Protein AF-F7NMF3-F1 (afdb_monomer_lite)

Structure (mmCIF, N/CA/C/O backbone):
data_AF-F7NMF3-F1
#
_entry.id   AF-F7NMF3-F1
#
loop_
_atom_site.group_PDB
_atom_site.id
_atom_site.type_symbol
_atom_site.label_atom_id
_atom_site.label_alt_id
_atom_site.label_comp_id
_atom_site.label_asym_id
_atom_site.label_entity_id
_atom_site.label_seq_id
_atom_site.pdbx_PDB_ins_code
_atom_site.Cartn_x
_atom_site.Cartn_y
_atom_site.Cartn_z
_atom_site.occupancy
_atom_site.B_iso_or_equiv
_atom_site.auth_seq_id
_atom_site.auth_comp_id
_atom_site.auth_asym_id
_atom_site.auth_atom_id
_atom_site.pdbx_PDB_model_num
ATOM 1 N N . MET A 1 1 ? 14.025 -3.710 -24.882 1.00 86.50 1 MET A N 1
ATOM 2 C CA . MET A 1 1 ? 15.054 -3.354 -23.870 1.00 86.50 1 MET A CA 1
ATOM 3 C C . MET A 1 1 ? 16.395 -2.956 -24.487 1.00 86.50 1 MET A C 1
ATOM 5 O O . MET A 1 1 ? 16.976 -1.976 -24.044 1.00 86.50 1 MET A O 1
ATOM 9 N N . SER A 1 2 ? 16.878 -3.641 -25.529 1.00 87.25 2 SER A N 1
ATOM 10 C CA . SER A 1 2 ? 18.195 -3.372 -26.139 1.00 87.25 2 SER A CA 1
ATOM 11 C C . SER A 1 2 ? 18.415 -1.913 -26.565 1.00 87.25 2 SER A C 1
ATOM 13 O O . SER A 1 2 ? 19.497 -1.378 -26.350 1.00 87.25 2 SER A O 1
ATOM 15 N N . TYR A 1 3 ? 17.390 -1.239 -27.105 1.00 87.75 3 TYR A N 1
ATOM 16 C CA . TYR A 1 3 ? 17.433 0.207 -27.365 1.00 87.75 3 TYR A CA 1
ATOM 17 C C . TYR A 1 3 ? 17.732 1.023 -26.095 1.00 87.75 3 TYR A C 1
ATOM 19 O O . TYR A 1 3 ? 18.655 1.834 -26.080 1.00 87.75 3 TYR A O 1
ATOM 27 N N . ALA A 1 4 ? 16.986 0.777 -25.012 1.00 87.88 4 ALA A N 1
ATOM 28 C CA . ALA A 1 4 ? 17.117 1.517 -23.760 1.00 87.88 4 ALA A CA 1
ATOM 29 C C . ALA A 1 4 ? 18.517 1.367 -23.144 1.00 87.88 4 ALA A C 1
ATOM 31 O O . ALA A 1 4 ? 19.059 2.347 -22.643 1.00 87.88 4 ALA A O 1
ATOM 32 N N . LEU A 1 5 ? 19.133 0.183 -23.251 1.00 90.06 5 LEU A N 1
ATOM 33 C CA . LEU A 1 5 ? 20.507 -0.049 -22.787 1.00 90.06 5 LEU A CA 1
ATOM 34 C C . LEU A 1 5 ? 21.541 0.758 -23.576 1.00 90.06 5 LEU A C 1
ATOM 36 O O . LEU A 1 5 ? 22.421 1.372 -22.977 1.00 90.06 5 LEU A O 1
ATOM 40 N N . LYS A 1 6 ? 21.416 0.816 -24.910 1.00 89.12 6 LYS A N 1
ATOM 41 C CA . LYS A 1 6 ? 22.305 1.635 -25.754 1.00 89.12 6 LYS A CA 1
ATOM 42 C C . LYS A 1 6 ? 22.212 3.115 -25.382 1.00 89.12 6 LYS A C 1
ATOM 44 O O . LYS A 1 6 ? 23.234 3.784 -25.249 1.00 89.12 6 LYS A O 1
ATOM 49 N N . VAL A 1 7 ? 20.989 3.616 -25.194 1.00 89.12 7 VAL A N 1
ATOM 50 C CA . VAL A 1 7 ? 20.754 5.010 -24.798 1.00 89.12 7 VAL A CA 1
ATOM 51 C C . VAL A 1 7 ? 21.289 5.283 -23.390 1.00 89.12 7 VAL A C 1
ATOM 53 O O . VAL A 1 7 ? 21.971 6.285 -23.201 1.00 89.12 7 VAL A O 1
ATOM 56 N N . ALA A 1 8 ? 21.058 4.390 -22.423 1.00 88.62 8 ALA A N 1
ATOM 57 C CA . ALA A 1 8 ? 21.579 4.531 -21.061 1.00 88.62 8 ALA A CA 1
ATOM 58 C C . ALA A 1 8 ? 23.117 4.564 -21.023 1.00 88.62 8 ALA A C 1
ATOM 60 O O . ALA A 1 8 ? 23.692 5.406 -20.332 1.00 88.62 8 ALA A O 1
ATOM 61 N N . GLY A 1 9 ? 23.780 3.721 -21.820 1.00 89.62 9 GLY A N 1
ATOM 62 C CA . GLY A 1 9 ? 25.235 3.742 -21.971 1.00 89.62 9 GLY A CA 1
ATOM 63 C C . GLY A 1 9 ? 25.743 5.060 -22.549 1.00 89.62 9 GLY A C 1
ATOM 64 O O . GLY A 1 9 ? 26.679 5.643 -22.016 1.00 89.62 9 GLY A O 1
ATOM 65 N N . LYS A 1 10 ? 25.094 5.580 -23.598 1.00 88.81 10 LYS A N 1
ATOM 66 C CA . LYS A 1 10 ? 25.523 6.827 -24.250 1.00 88.81 10 LYS A CA 1
ATOM 67 C C . LYS A 1 10 ? 25.273 8.075 -23.399 1.00 88.81 10 LYS A C 1
ATOM 69 O O . LYS A 1 10 ? 26.123 8.955 -23.352 1.00 88.81 10 LYS A O 1
ATOM 74 N N . VAL A 1 11 ? 24.110 8.164 -22.756 1.00 88.50 11 VAL A N 1
ATOM 75 C CA . VAL A 1 11 ? 23.676 9.373 -22.034 1.00 88.50 11 VAL A CA 1
ATOM 76 C C . VAL A 1 11 ? 24.203 9.404 -20.599 1.00 88.50 11 VAL A C 1
ATOM 78 O O . VAL A 1 11 ? 24.499 10.477 -20.080 1.00 88.50 11 VAL A O 1
ATOM 81 N N . HIS A 1 12 ? 24.328 8.245 -19.951 1.00 88.75 12 HIS A N 1
ATOM 82 C CA . HIS A 1 12 ? 24.658 8.155 -18.527 1.00 88.75 12 HIS A CA 1
ATOM 83 C C . HIS A 1 12 ? 25.920 7.336 -18.230 1.00 88.75 12 HIS A C 1
ATOM 85 O O . HIS A 1 12 ? 26.284 7.213 -17.064 1.00 88.75 12 HIS A O 1
ATOM 91 N N . GLY A 1 13 ? 26.579 6.750 -19.239 1.00 90.31 13 GLY A N 1
ATOM 92 C CA . GLY A 1 13 ? 27.722 5.853 -19.027 1.00 90.31 13 GLY A CA 1
ATOM 93 C C . GLY A 1 13 ? 27.347 4.537 -18.335 1.00 90.31 13 GLY A C 1
ATOM 94 O O . GLY A 1 13 ? 28.214 3.846 -17.806 1.00 90.31 13 GLY A O 1
ATOM 95 N N . ILE A 1 14 ? 26.052 4.196 -18.287 1.00 91.69 14 ILE A N 1
ATOM 96 C CA . ILE A 1 14 ? 25.558 2.990 -17.616 1.00 91.69 14 ILE A CA 1
ATOM 97 C C . ILE A 1 14 ? 25.586 1.830 -18.607 1.00 91.69 14 ILE A C 1
ATOM 99 O O . ILE A 1 14 ? 24.800 1.787 -19.555 1.00 91.69 14 ILE A O 1
ATOM 103 N N . HIS A 1 15 ? 26.464 0.865 -18.357 1.00 92.50 15 HIS A N 1
ATOM 104 C CA . HIS A 1 15 ? 26.600 -0.338 -19.169 1.00 92.50 15 HIS A CA 1
ATOM 105 C C . HIS A 1 15 ? 26.055 -1.540 -18.403 1.00 92.50 15 HIS A C 1
ATOM 107 O O . HIS A 1 15 ? 26.537 -1.858 -17.319 1.00 92.50 15 HIS A O 1
ATOM 113 N N . LEU A 1 16 ? 25.032 -2.184 -18.964 1.00 93.75 16 LEU A N 1
ATOM 114 C CA . LEU A 1 16 ? 24.389 -3.362 -18.390 1.00 93.75 16 LEU A CA 1
ATOM 115 C C . LEU A 1 16 ? 24.293 -4.456 -19.449 1.00 93.75 16 LEU A C 1
ATOM 117 O O . LEU A 1 16 ? 24.062 -4.172 -20.628 1.00 93.75 16 LEU A O 1
ATOM 121 N N . GLU A 1 17 ? 24.429 -5.700 -19.014 1.00 94.69 17 GLU A N 1
ATOM 122 C CA . GLU A 1 17 ? 24.180 -6.877 -19.834 1.00 94.69 17 GLU A CA 1
ATOM 123 C C . GLU A 1 17 ? 22.693 -7.229 -19.829 1.00 94.69 17 GLU A C 1
ATOM 125 O O . GLU A 1 17 ? 21.997 -7.050 -18.830 1.00 94.69 17 GLU A O 1
ATOM 130 N N . LEU A 1 18 ? 22.195 -7.742 -20.953 1.00 95.06 18 LEU A N 1
ATOM 131 C CA . LEU A 1 18 ? 20.829 -8.242 -21.061 1.00 95.06 18 LEU A CA 1
ATOM 132 C C . LEU A 1 18 ? 20.852 -9.768 -21.094 1.00 95.06 18 LEU A C 1
ATOM 134 O O . LEU A 1 18 ? 21.448 -10.354 -21.997 1.00 95.06 18 LEU A O 1
ATOM 138 N N . ASN A 1 19 ? 20.162 -10.402 -20.153 1.00 96.62 19 ASN A N 1
ATOM 139 C CA . ASN A 1 19 ? 19.914 -11.838 -20.156 1.00 96.62 19 ASN A CA 1
ATOM 140 C C . ASN A 1 19 ? 18.425 -12.065 -20.434 1.00 96.62 19 ASN A C 1
ATOM 142 O O . ASN A 1 19 ? 17.581 -11.785 -19.587 1.00 96.62 19 ASN A O 1
ATOM 146 N N . VAL A 1 20 ? 18.082 -12.500 -21.646 1.00 96.50 20 VAL A N 1
ATOM 147 C CA . VAL A 1 20 ? 16.681 -12.768 -22.004 1.00 96.50 20 VAL A CA 1
ATOM 148 C C . VAL A 1 20 ? 16.301 -14.155 -21.498 1.00 96.50 20 VAL A C 1
ATOM 150 O O . VAL A 1 20 ? 16.971 -15.129 -21.830 1.00 96.50 20 VAL A O 1
ATOM 153 N N . VAL A 1 21 ? 15.232 -14.228 -20.710 1.00 96.75 21 VAL A N 1
ATOM 154 C CA . VAL A 1 21 ? 14.773 -15.440 -20.022 1.00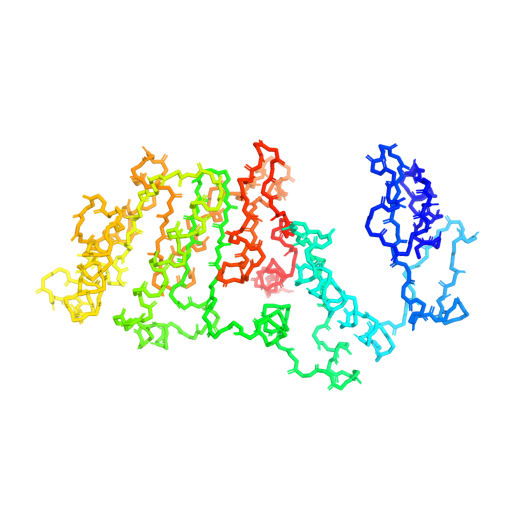 96.75 21 VAL A CA 1
ATOM 155 C C . VAL A 1 21 ? 13.315 -15.742 -20.347 1.00 96.75 21 VAL A C 1
ATOM 157 O O . VAL A 1 21 ? 12.530 -14.840 -20.643 1.00 96.75 21 VAL A O 1
ATOM 160 N N . SER A 1 22 ? 12.938 -17.015 -20.269 1.00 94.81 22 SER A N 1
ATOM 161 C CA . SER A 1 22 ? 11.549 -17.460 -20.452 1.00 94.81 22 SER A CA 1
ATOM 162 C C . SER A 1 22 ? 10.808 -17.600 -19.125 1.00 94.81 22 SER A C 1
ATOM 164 O O . SER A 1 22 ? 9.588 -17.433 -19.075 1.00 94.81 22 SER A O 1
ATOM 166 N N . THR A 1 23 ? 11.537 -17.871 -18.042 1.00 95.00 23 THR A N 1
ATOM 167 C CA . THR A 1 23 ? 11.000 -17.999 -16.682 1.00 95.00 23 THR A CA 1
ATOM 168 C C . THR A 1 23 ? 11.857 -17.220 -15.682 1.00 95.00 23 THR A C 1
ATOM 170 O O . THR A 1 23 ? 13.033 -16.973 -15.953 1.00 95.00 23 THR A O 1
ATOM 173 N N . PRO A 1 24 ? 11.318 -16.830 -14.510 1.00 94.19 24 PRO A N 1
ATOM 174 C CA . PRO A 1 24 ? 12.119 -16.161 -13.485 1.00 94.19 24 PRO A CA 1
ATOM 175 C C . PRO A 1 24 ? 13.303 -17.023 -13.016 1.00 94.19 24 PRO A C 1
ATOM 177 O O . PRO A 1 24 ? 14.392 -16.510 -12.799 1.00 94.19 24 PRO A O 1
ATOM 180 N N . ALA A 1 25 ? 13.134 -18.347 -12.950 1.00 94.81 25 ALA A N 1
ATOM 181 C CA . ALA A 1 25 ? 14.171 -19.274 -12.492 1.00 94.81 25 ALA A CA 1
ATOM 182 C C . ALA A 1 25 ? 15.444 -19.291 -13.365 1.00 94.81 25 ALA A C 1
ATOM 184 O O . ALA A 1 25 ? 16.501 -19.702 -12.894 1.00 94.81 25 ALA A O 1
ATOM 185 N N . GLU A 1 26 ? 15.360 -18.845 -14.620 1.00 96.31 26 GLU A N 1
ATOM 186 C CA . GLU A 1 26 ? 16.503 -18.723 -15.539 1.00 96.31 26 GLU A CA 1
ATOM 187 C C . GLU A 1 26 ? 17.312 -17.426 -15.333 1.00 96.31 26 GLU A C 1
ATOM 189 O O . GLU A 1 26 ? 18.339 -17.221 -15.990 1.00 96.31 26 GLU A O 1
ATOM 194 N N . GLY A 1 27 ? 16.845 -16.527 -14.461 1.00 95.38 27 GLY A N 1
ATOM 195 C CA . GLY A 1 27 ? 17.509 -15.263 -14.160 1.00 95.38 27 GLY A CA 1
ATOM 196 C C . GLY A 1 27 ? 18.875 -15.460 -13.500 1.00 95.38 27 GLY A C 1
ATOM 197 O O . GLY A 1 27 ? 19.063 -16.341 -12.661 1.00 95.38 27 GLY A O 1
ATOM 198 N N . ARG A 1 28 ? 19.845 -14.616 -13.862 1.00 95.81 28 ARG A N 1
ATOM 199 C CA . ARG A 1 28 ? 21.182 -14.615 -13.247 1.00 95.81 28 ARG A CA 1
ATOM 200 C C . ARG A 1 28 ? 21.190 -13.873 -11.918 1.00 95.81 28 ARG A C 1
ATOM 202 O O . ARG A 1 28 ? 21.944 -14.251 -11.026 1.00 95.81 28 ARG A O 1
ATOM 209 N N . TYR A 1 29 ? 20.394 -12.810 -11.795 1.00 93.88 29 TYR A N 1
ATOM 210 C CA . TYR A 1 29 ? 20.301 -11.964 -10.602 1.00 93.88 29 TYR A CA 1
ATOM 211 C C . TYR A 1 29 ? 21.653 -11.422 -10.111 1.00 93.88 29 TYR A C 1
ATOM 213 O O . TYR A 1 29 ? 21.872 -11.222 -8.915 1.00 93.88 29 TYR A O 1
ATOM 221 N N . THR A 1 30 ? 22.574 -11.167 -11.042 1.00 95.75 30 THR A N 1
ATOM 222 C CA . THR A 1 30 ? 23.904 -10.627 -10.756 1.00 95.75 30 THR A CA 1
ATOM 223 C C . THR A 1 30 ? 23.974 -9.130 -11.040 1.00 95.75 30 THR A C 1
ATOM 225 O O . THR A 1 30 ? 23.335 -8.603 -11.954 1.00 95.75 30 THR A O 1
ATOM 228 N N . HIS A 1 31 ? 24.781 -8.419 -10.249 1.00 93.94 31 HIS A N 1
ATOM 229 C CA . HIS A 1 31 ? 25.035 -6.997 -10.464 1.00 93.94 31 HIS A CA 1
ATOM 230 C C . HIS A 1 31 ? 25.538 -6.738 -11.894 1.00 93.94 31 HIS A C 1
ATOM 232 O O . HIS A 1 31 ? 26.431 -7.433 -12.375 1.00 93.94 31 HIS A O 1
ATOM 238 N N . GLY A 1 32 ? 24.975 -5.725 -12.556 1.00 93.31 32 GLY A N 1
ATOM 239 C CA . GLY A 1 32 ? 25.312 -5.376 -13.938 1.00 93.31 32 GLY A CA 1
ATOM 240 C C . GLY A 1 32 ? 24.494 -6.108 -15.008 1.00 93.31 32 GLY A C 1
ATOM 241 O O . GLY A 1 32 ? 24.654 -5.793 -16.182 1.00 93.31 32 GLY A O 1
ATOM 242 N N . THR A 1 33 ? 23.596 -7.027 -14.635 1.00 94.81 33 THR A N 1
ATOM 243 C CA . THR A 1 33 ? 22.714 -7.739 -15.576 1.00 94.81 33 THR A CA 1
ATOM 244 C C . THR A 1 33 ? 21.250 -7.356 -15.367 1.00 94.81 33 THR A C 1
ATOM 246 O O . THR A 1 33 ? 20.783 -7.229 -14.237 1.00 94.81 33 THR A O 1
ATOM 249 N N . ILE A 1 34 ? 20.509 -7.197 -16.464 1.00 95.12 34 ILE A N 1
ATOM 250 C CA . ILE A 1 34 ? 19.046 -7.164 -16.477 1.00 95.12 34 ILE A CA 1
ATOM 251 C C . ILE A 1 34 ? 18.546 -8.498 -17.027 1.00 95.12 34 ILE A C 1
ATOM 253 O O . ILE A 1 34 ? 18.718 -8.791 -18.211 1.00 95.12 34 ILE A O 1
ATOM 257 N N . ASP A 1 35 ? 17.896 -9.277 -16.167 1.00 96.50 35 ASP A N 1
ATOM 258 C CA . ASP A 1 35 ? 17.113 -10.439 -16.573 1.00 96.50 35 ASP A CA 1
ATOM 259 C C . ASP A 1 35 ? 15.765 -9.964 -17.132 1.00 96.50 35 ASP A C 1
ATOM 261 O O . ASP A 1 35 ? 14.972 -9.326 -16.434 1.00 96.50 35 ASP A O 1
ATOM 265 N N . LEU A 1 36 ? 15.522 -10.219 -18.417 1.00 95.75 36 LEU A N 1
ATOM 266 C CA . LEU A 1 36 ? 14.343 -9.747 -19.136 1.00 95.75 36 LEU A CA 1
ATOM 267 C C . LEU A 1 36 ? 13.500 -10.919 -19.622 1.00 95.75 36 LEU A C 1
ATOM 269 O O . LEU A 1 36 ? 13.929 -11.677 -20.487 1.00 95.75 36 LEU A O 1
ATOM 273 N N . MET A 1 37 ? 12.252 -10.971 -19.169 1.00 95.44 37 MET A N 1
ATOM 274 C CA . MET A 1 37 ? 11.226 -11.784 -19.811 1.00 95.44 37 MET A CA 1
ATOM 275 C C . MET A 1 37 ? 10.564 -10.985 -20.937 1.00 95.44 37 MET A C 1
ATOM 277 O O . MET A 1 37 ? 9.795 -10.061 -20.679 1.00 95.44 37 MET A O 1
ATOM 281 N N . ASP A 1 38 ? 10.890 -11.313 -22.186 1.00 94.31 38 ASP A N 1
ATOM 282 C CA . ASP A 1 38 ? 10.345 -10.630 -23.363 1.00 94.31 38 ASP A CA 1
ATOM 283 C C . ASP A 1 38 ? 9.085 -11.341 -23.881 1.00 94.31 38 ASP A C 1
ATOM 285 O O . ASP A 1 38 ? 9.150 -12.471 -24.366 1.00 94.31 38 ASP A O 1
ATOM 289 N N . LEU A 1 39 ? 7.933 -10.666 -23.797 1.00 95.12 39 LEU A N 1
ATOM 290 C CA . LEU A 1 39 ? 6.652 -11.187 -24.292 1.00 95.12 39 LEU A CA 1
ATOM 291 C C . LEU A 1 39 ? 6.446 -10.975 -25.796 1.00 95.12 39 LEU A C 1
ATOM 293 O O . LEU A 1 39 ? 5.428 -11.412 -26.327 1.00 95.12 39 LEU A O 1
ATOM 297 N N . LYS A 1 40 ? 7.389 -10.318 -26.488 1.00 93.12 40 LYS A N 1
ATOM 298 C CA . LYS A 1 40 ? 7.359 -10.090 -27.943 1.00 93.12 40 LYS A CA 1
ATOM 299 C C . LYS A 1 40 ? 6.111 -9.341 -28.432 1.00 93.12 40 LYS A C 1
ATOM 301 O O . LYS A 1 40 ? 5.647 -9.561 -29.545 1.00 93.12 40 LYS A O 1
ATOM 306 N N . LEU A 1 41 ? 5.578 -8.448 -27.596 1.00 93.69 41 LEU A N 1
ATOM 307 C CA . LEU A 1 41 ? 4.356 -7.682 -27.882 1.00 93.69 41 LEU A CA 1
ATOM 308 C C . LEU A 1 41 ? 4.601 -6.429 -28.723 1.00 93.69 41 LEU A C 1
ATOM 310 O O . LEU A 1 41 ? 3.674 -5.909 -29.331 1.00 93.69 41 LEU A O 1
ATOM 314 N N . ILE A 1 42 ? 5.838 -5.927 -28.737 1.00 91.25 42 ILE A N 1
ATOM 315 C CA . ILE A 1 42 ? 6.219 -4.739 -29.500 1.00 91.25 42 ILE A CA 1
ATOM 316 C C . ILE A 1 42 ? 7.186 -5.185 -30.600 1.00 91.25 42 ILE A C 1
ATOM 318 O O . ILE A 1 42 ? 8.310 -5.585 -30.275 1.00 91.25 42 ILE A O 1
ATOM 322 N N . PRO A 1 43 ? 6.778 -5.130 -31.880 1.00 89.25 43 PRO A N 1
ATOM 323 C CA . PRO A 1 43 ? 7.671 -5.390 -33.001 1.00 89.25 43 PRO A CA 1
ATOM 324 C C . PRO A 1 43 ? 8.873 -4.439 -32.979 1.00 89.25 43 PRO A C 1
ATOM 326 O O . PRO A 1 43 ? 8.757 -3.269 -32.616 1.00 89.25 43 PRO A O 1
ATOM 329 N N . ALA A 1 44 ? 10.059 -4.941 -33.324 1.00 85.31 44 ALA A N 1
ATOM 330 C CA . ALA A 1 44 ? 11.289 -4.154 -33.217 1.00 85.31 44 A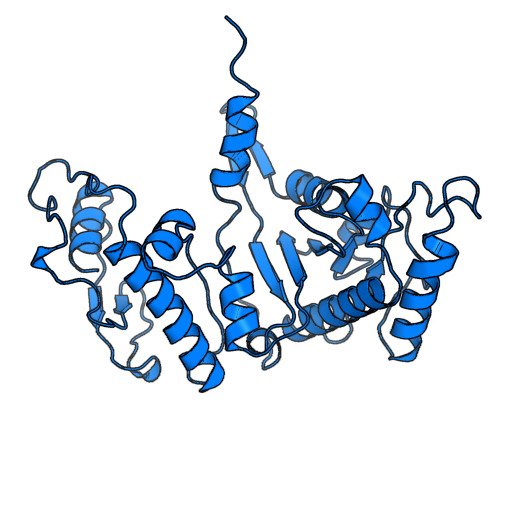LA A CA 1
ATOM 331 C C . ALA A 1 44 ? 11.331 -2.970 -34.201 1.00 85.31 44 ALA A C 1
ATOM 333 O O . ALA A 1 44 ? 11.955 -1.953 -33.909 1.00 85.31 44 ALA A O 1
ATOM 334 N N . ASP A 1 45 ? 10.673 -3.114 -35.347 1.00 87.12 45 ASP A N 1
ATOM 335 C CA . ASP A 1 45 ? 10.501 -2.107 -36.395 1.00 87.12 45 ASP A CA 1
ATOM 336 C C . ASP A 1 45 ? 9.513 -0.993 -36.016 1.00 87.12 45 ASP A C 1
ATOM 338 O O . ASP A 1 45 ? 9.631 0.118 -36.525 1.00 87.12 45 ASP A O 1
ATOM 342 N N . GLU A 1 46 ? 8.624 -1.243 -35.054 1.00 85.44 46 GLU A N 1
ATOM 343 C CA . GLU A 1 46 ? 7.708 -0.244 -34.481 1.00 85.44 46 GLU A CA 1
ATOM 344 C C . GLU A 1 46 ? 8.369 0.625 -33.391 1.00 85.44 46 GLU A C 1
ATOM 346 O O . GLU A 1 46 ? 7.751 1.542 -32.847 1.00 85.44 46 GLU A O 1
ATOM 351 N N . ILE A 1 47 ? 9.631 0.355 -33.033 1.00 83.62 47 ILE A N 1
ATOM 352 C CA . ILE A 1 47 ? 10.379 1.126 -32.032 1.00 83.62 47 ILE A CA 1
ATOM 353 C C . ILE A 1 47 ? 11.299 2.121 -32.754 1.00 83.62 47 ILE A C 1
ATOM 355 O O . ILE A 1 47 ? 12.297 1.698 -33.343 1.00 83.62 47 ILE A O 1
ATOM 359 N N . PRO A 1 48 ? 11.061 3.446 -32.661 1.00 85.56 48 PRO A N 1
ATOM 360 C CA . PRO A 1 48 ? 11.958 4.430 -33.261 1.00 85.56 48 PRO A CA 1
ATOM 361 C C . PRO A 1 48 ? 13.369 4.354 -32.648 1.00 85.56 48 PRO A C 1
ATOM 363 O O . PRO A 1 48 ? 13.590 4.767 -31.507 1.00 85.56 48 PRO A O 1
ATOM 366 N N . ASP A 1 49 ? 14.348 3.839 -33.399 1.00 85.75 49 ASP A N 1
ATOM 367 C CA . ASP A 1 49 ? 15.731 3.698 -32.925 1.00 85.75 49 ASP A CA 1
ATOM 368 C C . ASP A 1 49 ? 16.553 4.957 -33.233 1.00 85.75 49 ASP A C 1
ATOM 370 O O . ASP A 1 49 ? 17.154 5.113 -34.296 1.00 85.75 49 ASP A O 1
ATOM 374 N N . THR A 1 50 ? 16.617 5.857 -32.254 1.00 86.12 50 THR A N 1
ATOM 375 C CA . THR A 1 50 ? 17.498 7.034 -32.294 1.00 86.12 50 THR A CA 1
ATOM 376 C C . THR A 1 50 ? 18.853 6.818 -31.607 1.00 86.12 50 THR A C 1
ATOM 378 O O . THR A 1 50 ? 19.616 7.769 -31.443 1.00 86.12 50 THR A O 1
ATOM 381 N N . SER A 1 51 ? 19.207 5.584 -31.222 1.00 84.06 51 SER A N 1
ATOM 382 C CA . SER A 1 51 ? 20.402 5.310 -30.400 1.00 84.06 51 SER A CA 1
ATOM 383 C C . SER A 1 51 ? 21.727 5.606 -31.110 1.00 84.06 51 SER A C 1
ATOM 385 O O . SER A 1 51 ? 22.747 5.819 -30.454 1.00 84.06 51 SER A O 1
ATOM 387 N N . LYS A 1 52 ? 21.717 5.662 -32.448 1.00 85.50 52 LYS A N 1
ATOM 388 C CA . LYS A 1 52 ? 22.888 6.029 -33.256 1.00 85.50 52 LYS A CA 1
ATOM 389 C C . LYS A 1 52 ? 23.162 7.535 -33.274 1.00 85.50 52 LYS A C 1
ATOM 391 O O . LYS A 1 52 ? 24.283 7.923 -33.583 1.00 85.50 52 LYS A O 1
ATOM 396 N N . LEU A 1 53 ? 22.178 8.376 -32.943 1.00 85.94 53 LEU A N 1
ATOM 397 C CA . LEU A 1 53 ? 22.352 9.831 -32.922 1.00 85.94 53 LEU A CA 1
ATOM 398 C C . LEU A 1 53 ? 23.260 10.251 -31.767 1.00 85.94 53 LEU A C 1
ATOM 400 O O . LEU A 1 53 ? 23.241 9.621 -30.709 1.00 85.94 53 LEU A O 1
ATOM 404 N N . ASP A 1 54 ? 24.027 11.329 -31.941 1.00 84.00 54 ASP A N 1
ATOM 405 C CA . ASP A 1 54 ? 24.884 11.904 -30.888 1.00 84.00 54 ASP A CA 1
ATOM 406 C C . ASP A 1 54 ? 24.101 12.272 -29.631 1.00 84.00 54 ASP A C 1
ATOM 408 O O . ASP A 1 54 ? 24.547 11.985 -28.523 1.00 84.00 54 ASP A O 1
ATOM 412 N N . ALA A 1 55 ? 22.881 12.771 -29.817 1.00 85.31 55 ALA A N 1
ATOM 413 C CA . ALA A 1 55 ? 21.889 12.942 -28.768 1.00 85.31 55 ALA A CA 1
ATOM 414 C C . ALA A 1 55 ? 20.637 12.106 -29.103 1.00 85.31 55 ALA A C 1
ATOM 416 O O . ALA A 1 55 ? 19.811 12.555 -29.909 1.00 85.31 55 ALA A O 1
ATOM 417 N N . PRO A 1 56 ? 20.483 10.893 -28.528 1.00 85.12 56 PRO A N 1
ATOM 418 C CA . PRO A 1 56 ? 19.261 10.106 -28.662 1.00 85.12 56 PRO A CA 1
ATOM 419 C C . PRO A 1 56 ? 18.046 10.898 -28.173 1.00 85.12 56 PRO A C 1
ATOM 421 O O . PRO A 1 56 ? 18.128 11.644 -27.195 1.00 85.12 56 PRO A O 1
ATOM 424 N N . LYS A 1 57 ? 16.909 10.740 -28.850 1.00 83.00 57 LYS A N 1
ATOM 425 C CA . LYS A 1 57 ? 15.680 11.489 -28.563 1.00 83.00 57 LYS A CA 1
ATOM 426 C C . LYS A 1 57 ? 14.596 10.563 -28.003 1.00 83.00 57 LYS A C 1
ATOM 428 O O . LYS A 1 57 ? 14.608 9.360 -28.282 1.00 83.00 57 LYS A O 1
ATOM 433 N N . PRO A 1 58 ? 13.630 11.100 -27.233 1.00 79.88 58 PRO A N 1
ATOM 434 C CA . PRO A 1 58 ? 12.393 10.382 -26.949 1.00 79.88 58 PRO A CA 1
ATOM 435 C C . PRO A 1 58 ? 11.738 9.907 -28.250 1.00 79.88 58 PRO A C 1
ATOM 437 O O . PRO A 1 58 ? 11.859 10.577 -29.274 1.00 79.88 58 PRO A O 1
ATOM 440 N N . PHE A 1 59 ? 11.004 8.793 -28.201 1.00 83.38 59 PHE A N 1
ATOM 441 C CA . PHE A 1 59 ? 10.393 8.197 -29.396 1.00 83.38 59 PHE A CA 1
ATOM 442 C C . PHE A 1 59 ? 9.463 9.147 -30.161 1.00 83.38 59 PHE A C 1
ATOM 444 O O . PHE A 1 59 ? 9.251 8.953 -31.350 1.00 83.38 59 PHE A O 1
ATOM 451 N N . GLY A 1 60 ? 8.885 10.153 -29.495 1.00 79.94 60 GLY A N 1
ATOM 452 C CA . GLY A 1 60 ? 7.997 11.130 -30.134 1.00 79.94 60 GLY A CA 1
ATOM 453 C C . GLY A 1 60 ? 6.641 10.566 -30.574 1.00 79.94 60 GLY A C 1
ATOM 454 O O . GLY A 1 60 ? 5.838 11.307 -31.121 1.00 79.94 60 GLY A O 1
ATOM 455 N N . VAL A 1 61 ? 6.371 9.285 -30.298 1.00 82.94 61 VAL A N 1
ATOM 456 C CA . VAL A 1 61 ? 5.123 8.583 -30.651 1.00 82.94 61 VAL A CA 1
ATOM 457 C C . VAL A 1 61 ? 3.935 9.056 -29.804 1.00 82.94 61 VAL A C 1
ATOM 459 O O . VAL A 1 61 ? 2.790 8.961 -30.229 1.00 82.94 61 VAL A O 1
ATOM 462 N N . GLY A 1 62 ? 4.196 9.601 -28.611 1.00 86.88 62 GLY A N 1
ATOM 463 C CA . GLY A 1 62 ? 3.142 9.967 -27.668 1.00 86.88 62 GLY A CA 1
ATOM 464 C C . GLY A 1 62 ? 2.430 8.741 -27.095 1.00 86.88 62 GLY A C 1
ATOM 465 O O . GLY A 1 62 ? 3.009 7.660 -26.986 1.00 86.88 62 GLY A O 1
ATOM 466 N N . VAL A 1 63 ? 1.183 8.930 -26.673 1.00 90.56 63 VAL A N 1
ATOM 467 C CA . VAL A 1 63 ? 0.319 7.855 -26.175 1.00 90.56 63 VAL A CA 1
ATOM 468 C C . VAL A 1 63 ? -0.216 7.057 -27.368 1.00 90.56 63 VAL A C 1
ATOM 470 O O . VAL A 1 63 ? -0.735 7.643 -28.313 1.00 90.56 63 VAL A O 1
ATOM 473 N N . CYS A 1 64 ? -0.093 5.726 -27.343 1.00 92.88 64 CYS A N 1
ATOM 474 C CA . CYS A 1 64 ? -0.553 4.862 -28.432 1.00 92.88 64 CYS A CA 1
ATOM 475 C C . CYS A 1 64 ? -1.142 3.537 -27.925 1.00 92.88 64 CYS A C 1
ATOM 477 O O . CYS A 1 64 ? -0.777 3.050 -26.851 1.00 92.88 64 CYS A O 1
ATOM 479 N N . ALA A 1 65 ? -2.023 2.933 -28.731 1.00 94.88 65 ALA A N 1
ATOM 480 C CA . ALA A 1 65 ? -2.688 1.670 -28.403 1.00 94.88 65 ALA A CA 1
ATOM 481 C C . ALA A 1 65 ? -1.699 0.497 -28.276 1.00 94.88 65 ALA A C 1
ATOM 483 O O . ALA A 1 65 ? -1.797 -0.271 -27.328 1.00 94.88 65 ALA A O 1
ATOM 484 N N . LEU A 1 66 ? -0.688 0.400 -29.153 1.00 94.38 66 LEU A N 1
ATOM 485 C CA . LEU A 1 66 ? 0.344 -0.648 -29.073 1.00 94.38 66 LEU A CA 1
ATOM 486 C C . LEU A 1 66 ? 1.093 -0.617 -27.730 1.00 94.38 66 LEU A C 1
ATOM 488 O O . LEU A 1 66 ? 1.293 -1.649 -27.091 1.00 94.38 66 LEU A O 1
ATOM 492 N N . GLY A 1 67 ? 1.480 0.579 -27.275 1.00 93.00 67 GLY A N 1
ATOM 493 C CA . GLY A 1 67 ? 2.125 0.759 -25.975 1.00 93.00 67 GLY A CA 1
ATOM 494 C C . GLY A 1 67 ? 1.187 0.454 -24.804 1.00 93.00 67 GLY A C 1
ATOM 495 O O . GLY A 1 67 ? 1.631 -0.088 -23.793 1.00 93.00 67 GLY A O 1
ATOM 496 N N . GLY A 1 68 ? -0.103 0.770 -24.953 1.00 94.81 68 GLY A N 1
ATOM 497 C CA . GLY A 1 68 ? -1.154 0.424 -23.999 1.00 94.81 68 GLY A CA 1
ATOM 498 C C . GLY A 1 68 ? -1.346 -1.080 -23.842 1.00 94.81 68 GLY A C 1
ATOM 499 O O . GLY A 1 68 ? -1.298 -1.582 -22.722 1.00 94.81 68 GLY A O 1
ATOM 500 N N . GLU A 1 69 ? -1.487 -1.795 -24.957 1.00 96.62 69 GLU A N 1
ATOM 501 C CA . GLU A 1 69 ? -1.642 -3.250 -24.985 1.00 96.62 69 GLU A CA 1
ATOM 502 C C . GLU A 1 69 ? -0.441 -3.935 -24.334 1.00 96.62 69 GLU A C 1
ATOM 504 O O . GLU A 1 69 ? -0.594 -4.721 -23.401 1.00 96.62 69 GLU A O 1
ATOM 509 N N . ALA A 1 70 ? 0.774 -3.566 -24.750 1.00 95.19 70 ALA A N 1
ATOM 510 C CA . ALA A 1 70 ? 1.989 -4.126 -24.176 1.00 95.19 70 ALA A CA 1
ATOM 511 C C . ALA A 1 70 ? 2.064 -3.893 -22.657 1.00 95.19 70 ALA A C 1
ATOM 513 O O . ALA A 1 70 ? 2.336 -4.824 -21.900 1.00 95.19 70 ALA A O 1
ATOM 514 N N . ALA A 1 71 ? 1.780 -2.668 -22.196 1.00 94.75 71 ALA A N 1
ATOM 515 C CA . ALA A 1 71 ? 1.792 -2.339 -20.774 1.00 94.75 71 ALA A CA 1
ATOM 516 C C . ALA A 1 71 ? 0.772 -3.162 -19.971 1.00 94.75 71 ALA A C 1
ATOM 518 O O . ALA A 1 71 ? 1.117 -3.665 -18.901 1.00 94.75 71 ALA A O 1
ATOM 519 N N . PHE A 1 72 ? -0.452 -3.321 -20.482 1.00 96.06 72 PHE A N 1
ATOM 520 C CA . PHE A 1 72 ? -1.488 -4.123 -19.833 1.00 96.06 72 PHE A CA 1
ATOM 521 C C . PHE A 1 72 ? -1.072 -5.595 -19.720 1.00 96.06 72 PHE A C 1
ATOM 523 O O . PHE A 1 72 ? -1.083 -6.161 -18.626 1.00 96.06 72 PHE A O 1
ATOM 530 N N . GLN A 1 73 ? -0.598 -6.192 -20.813 1.00 97.00 73 GLN A N 1
ATOM 531 C CA . GLN A 1 73 ? -0.167 -7.591 -20.828 1.00 97.00 73 GLN A CA 1
ATOM 532 C C . GLN A 1 73 ? 1.041 -7.854 -19.919 1.00 97.00 73 GLN A C 1
ATOM 534 O O . GLN A 1 73 ? 1.124 -8.920 -19.311 1.00 97.00 73 GLN A O 1
ATOM 539 N N . TYR A 1 74 ? 1.964 -6.897 -19.755 1.00 95.56 74 TYR A N 1
ATOM 540 C CA . TYR A 1 74 ? 3.044 -7.028 -18.767 1.00 95.56 74 TYR A CA 1
ATOM 541 C C . TYR A 1 74 ? 2.500 -7.123 -17.335 1.00 95.56 74 TYR A C 1
ATOM 543 O O . TYR A 1 74 ? 3.005 -7.921 -16.541 1.00 95.56 74 TYR A O 1
ATOM 551 N N . VAL A 1 75 ? 1.456 -6.352 -17.010 1.00 94.31 75 VAL A N 1
ATOM 552 C CA . VAL A 1 75 ? 0.785 -6.423 -15.703 1.00 94.31 75 VAL A CA 1
ATOM 553 C C . VAL A 1 75 ? 0.067 -7.765 -15.538 1.00 94.31 75 VAL A C 1
ATOM 555 O O . VAL A 1 75 ? 0.258 -8.436 -14.527 1.00 94.31 75 VAL A O 1
ATOM 558 N N . VAL A 1 76 ? -0.687 -8.213 -16.543 1.00 95.31 76 VAL A N 1
ATOM 559 C CA . VAL A 1 76 ? -1.365 -9.522 -16.505 1.00 95.31 76 VAL A CA 1
ATOM 560 C C . VAL A 1 76 ? -0.358 -10.661 -16.341 1.00 95.31 76 VAL A C 1
ATOM 562 O O . VAL A 1 76 ? -0.539 -11.543 -15.501 1.00 95.31 76 VAL A O 1
ATOM 565 N N . LYS A 1 77 ? 0.754 -10.628 -17.085 1.00 95.69 77 LYS A N 1
ATOM 566 C CA . LYS A 1 77 ? 1.791 -11.656 -16.993 1.00 95.69 77 LYS A CA 1
ATOM 567 C C . LYS A 1 77 ? 2.421 -11.707 -15.608 1.00 95.69 77 LYS A C 1
ATOM 569 O O . LYS A 1 77 ? 2.630 -12.802 -15.090 1.00 95.69 77 LYS A O 1
ATOM 574 N N . VAL A 1 78 ? 2.740 -10.558 -15.011 1.00 93.19 78 VAL A N 1
ATOM 575 C CA . VAL A 1 78 ? 3.355 -10.555 -13.680 1.00 93.19 78 VAL A CA 1
ATOM 576 C C . VAL A 1 78 ? 2.368 -11.039 -12.612 1.00 93.19 78 VAL A C 1
ATOM 578 O O . VAL A 1 78 ? 2.773 -11.801 -11.740 1.00 93.19 78 VAL A O 1
ATOM 581 N N . ILE A 1 79 ? 1.072 -10.715 -12.732 1.00 91.75 79 ILE A N 1
ATOM 582 C CA . ILE A 1 79 ? 0.017 -11.284 -11.874 1.00 91.75 79 ILE A CA 1
ATOM 583 C C . ILE A 1 79 ? 0.000 -12.808 -11.995 1.00 91.75 79 ILE A C 1
ATOM 585 O O . ILE A 1 79 ? 0.056 -13.500 -10.979 1.00 91.75 79 ILE A O 1
ATOM 589 N N . GLN A 1 80 ? -0.000 -13.334 -13.223 1.00 93.25 80 GLN A N 1
ATOM 590 C CA . GLN A 1 80 ? 0.022 -14.775 -13.472 1.00 93.25 80 GLN A CA 1
ATOM 591 C C . GLN A 1 80 ? 1.236 -15.447 -12.816 1.00 93.25 80 GLN A C 1
ATOM 593 O O . GLN A 1 80 ? 1.079 -16.448 -12.126 1.00 93.25 80 GLN A O 1
ATOM 598 N N . LEU A 1 81 ? 2.438 -14.875 -12.964 1.00 93.12 81 LEU A N 1
ATOM 599 C CA . LEU A 1 81 ? 3.657 -15.421 -12.352 1.00 93.12 81 LEU A CA 1
ATOM 600 C C . LEU A 1 81 ? 3.566 -15.496 -10.823 1.00 93.12 81 LEU A C 1
ATOM 602 O O . LEU A 1 81 ? 4.062 -16.456 -10.232 1.00 93.12 81 LEU A O 1
ATOM 606 N N . VAL A 1 82 ? 2.931 -14.514 -10.179 1.00 88.81 82 VAL A N 1
ATOM 607 C CA . VAL A 1 82 ? 2.725 -14.548 -8.724 1.00 88.81 82 VAL A CA 1
ATOM 608 C C . VAL A 1 82 ? 1.692 -15.601 -8.340 1.00 88.81 82 VAL A C 1
ATOM 610 O O . VAL A 1 82 ? 1.904 -16.358 -7.392 1.00 88.81 82 VAL A O 1
ATOM 613 N N . MET A 1 83 ? 0.583 -15.680 -9.077 1.00 87.12 83 MET A N 1
ATOM 614 C CA . MET A 1 83 ? -0.468 -16.670 -8.830 1.00 87.12 83 MET A CA 1
ATOM 615 C C . MET A 1 83 ? 0.055 -18.104 -9.012 1.00 87.12 83 MET A C 1
ATOM 617 O O . MET A 1 83 ? -0.287 -18.984 -8.219 1.00 87.12 83 MET A O 1
ATOM 621 N N . ASP A 1 84 ? 0.970 -18.303 -9.964 1.00 91.19 84 ASP A N 1
ATOM 622 C CA . ASP A 1 84 ? 1.687 -19.559 -10.213 1.00 91.19 84 ASP A CA 1
ATOM 623 C C . ASP A 1 84 ? 2.850 -19.814 -9.240 1.00 91.19 84 ASP A C 1
ATOM 625 O O . ASP A 1 84 ? 3.516 -20.844 -9.338 1.00 91.19 84 ASP A O 1
ATOM 629 N N . ARG A 1 85 ? 3.105 -18.903 -8.291 1.00 88.19 85 ARG A N 1
ATOM 630 C CA . ARG A 1 85 ? 4.191 -18.989 -7.295 1.00 88.19 85 ARG A CA 1
ATOM 631 C C . ARG A 1 85 ? 5.594 -19.062 -7.902 1.00 88.19 85 ARG A C 1
ATOM 633 O O . ARG A 1 85 ? 6.486 -19.686 -7.333 1.00 88.19 85 ARG A O 1
ATOM 640 N N . GLN A 1 86 ? 5.797 -18.424 -9.050 1.00 91.38 86 GLN A N 1
ATOM 641 C CA . GLN A 1 86 ? 7.113 -18.325 -9.685 1.00 91.38 86 GLN A CA 1
ATOM 642 C C . GLN A 1 86 ? 7.923 -17.124 -9.182 1.00 91.38 86 GLN A C 1
ATOM 644 O O . GLN A 1 86 ? 9.133 -17.080 -9.392 1.00 91.38 86 GLN A O 1
ATOM 649 N N . ILE A 1 87 ? 7.266 -16.150 -8.544 1.00 88.50 87 ILE A N 1
ATOM 650 C CA . ILE A 1 87 ? 7.884 -14.972 -7.921 1.00 88.50 87 ILE A CA 1
ATOM 651 C C . ILE A 1 87 ? 7.157 -14.606 -6.623 1.00 88.50 87 ILE A C 1
ATOM 653 O O . ILE A 1 87 ? 5.951 -14.820 -6.503 1.00 88.50 87 ILE A O 1
ATOM 657 N N . ASP A 1 88 ? 7.887 -14.003 -5.682 1.00 81.62 88 ASP A N 1
ATOM 658 C CA . ASP A 1 88 ? 7.357 -13.647 -4.358 1.00 81.62 88 ASP A CA 1
ATOM 659 C C . ASP A 1 88 ? 6.671 -12.272 -4.321 1.00 81.62 88 ASP A C 1
ATOM 661 O O . ASP A 1 88 ? 5.782 -12.032 -3.507 1.00 81.62 88 ASP A O 1
ATOM 665 N N . ALA A 1 89 ? 7.094 -11.335 -5.177 1.00 82.88 89 ALA A N 1
ATOM 666 C CA . ALA A 1 89 ? 6.615 -9.955 -5.153 1.00 82.88 89 ALA A CA 1
ATOM 667 C C . ALA A 1 89 ? 6.761 -9.253 -6.508 1.00 82.88 89 ALA A C 1
ATOM 669 O O . ALA A 1 89 ? 7.559 -9.646 -7.359 1.00 82.88 89 ALA A O 1
ATOM 670 N N . THR A 1 90 ? 6.022 -8.154 -6.678 1.00 86.31 90 THR A N 1
ATOM 671 C CA . THR A 1 90 ? 5.997 -7.373 -7.921 1.00 86.31 90 THR A CA 1
ATOM 672 C C . THR A 1 90 ? 6.200 -5.892 -7.656 1.00 86.31 90 THR A C 1
ATOM 674 O O . THR A 1 90 ? 5.440 -5.279 -6.907 1.00 86.31 90 THR A O 1
ATOM 677 N N . VAL A 1 91 ? 7.158 -5.288 -8.350 1.00 85.00 91 VAL A N 1
ATOM 678 C CA . VAL A 1 91 ? 7.332 -3.835 -8.389 1.00 85.00 91 VAL A CA 1
ATOM 679 C C . VAL A 1 91 ? 6.873 -3.325 -9.745 1.00 85.00 91 VAL A C 1
ATOM 681 O O . VAL A 1 91 ? 7.400 -3.738 -10.776 1.00 85.00 91 VAL A O 1
ATOM 684 N N . THR A 1 92 ? 5.908 -2.409 -9.754 1.00 81.50 92 THR A N 1
ATOM 685 C CA . THR A 1 92 ? 5.370 -1.843 -10.993 1.00 81.50 92 THR A CA 1
ATOM 686 C C . THR A 1 92 ? 5.903 -0.441 -11.254 1.00 81.50 92 THR A C 1
ATOM 688 O O . THR A 1 92 ? 6.049 0.389 -10.351 1.00 81.50 92 THR A O 1
ATOM 691 N N . ASN A 1 93 ? 6.180 -0.167 -12.527 1.00 85.56 93 ASN A N 1
ATOM 692 C CA . ASN A 1 93 ? 6.477 1.176 -13.007 1.00 85.56 93 ASN A CA 1
ATOM 693 C C . ASN A 1 93 ? 5.175 1.970 -13.220 1.00 85.56 93 ASN A C 1
ATOM 695 O O . ASN A 1 93 ? 4.091 1.414 -13.099 1.00 85.56 93 ASN A O 1
ATOM 699 N N . ALA A 1 94 ? 5.243 3.262 -13.560 1.00 82.44 94 ALA A N 1
ATOM 700 C CA . ALA A 1 94 ? 4.023 3.970 -13.974 1.00 82.44 94 ALA A CA 1
ATOM 701 C C . ALA A 1 94 ? 3.525 3.440 -15.330 1.00 82.44 94 ALA A C 1
ATOM 703 O O . ALA A 1 94 ? 4.335 3.200 -16.226 1.00 82.44 94 ALA A O 1
ATOM 704 N N . LEU A 1 95 ? 2.203 3.323 -15.476 1.00 85.44 95 LEU A N 1
ATOM 705 C CA . LEU A 1 95 ? 1.523 3.034 -16.741 1.00 85.44 95 LEU A CA 1
ATOM 706 C C . LEU A 1 95 ? 0.669 4.235 -17.162 1.00 85.44 95 LEU A C 1
ATOM 708 O O . LEU A 1 95 ? 0.243 5.023 -16.313 1.00 85.44 95 LEU A O 1
ATOM 712 N N . SER A 1 96 ? 0.417 4.379 -18.464 1.00 90.25 96 SER A N 1
ATOM 713 C CA . SER A 1 96 ? -0.490 5.405 -18.988 1.00 90.25 96 SER A CA 1
ATOM 714 C C . SER A 1 96 ? -1.921 4.873 -19.019 1.00 90.25 96 SER A C 1
ATOM 716 O O . SER A 1 96 ? -2.209 3.931 -19.754 1.00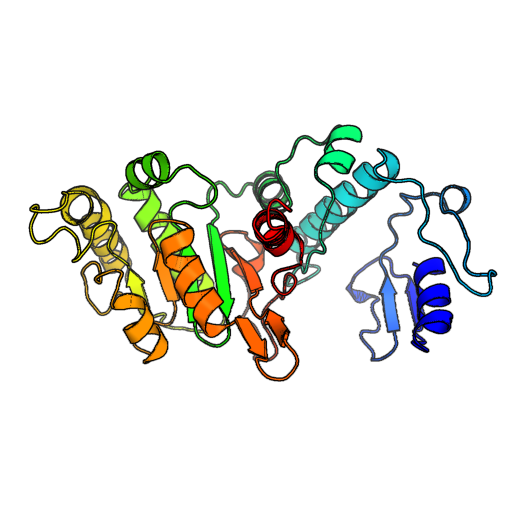 90.25 96 SER A O 1
ATOM 718 N N . LYS A 1 97 ? -2.818 5.500 -18.244 1.00 90.44 97 LYS A N 1
ATOM 719 C CA . LYS A 1 97 ? -4.256 5.169 -18.235 1.00 90.44 97 LYS A CA 1
ATOM 720 C C . LYS A 1 97 ? -4.896 5.402 -19.604 1.00 90.44 97 LYS A C 1
ATOM 722 O O . LYS A 1 97 ? -5.734 4.627 -20.040 1.00 90.44 97 LYS A O 1
ATOM 727 N N . GLU A 1 98 ? -4.466 6.461 -20.281 1.00 92.69 98 GLU A N 1
ATOM 728 C CA . GLU A 1 98 ? -4.921 6.804 -21.626 1.00 92.69 98 GLU A CA 1
ATOM 729 C C . GLU A 1 98 ? -4.504 5.726 -22.635 1.00 92.69 98 GLU A C 1
ATOM 731 O O . GLU A 1 98 ? -5.342 5.250 -23.393 1.00 92.69 98 GLU A O 1
ATOM 736 N N . ALA A 1 99 ? -3.250 5.254 -22.577 1.00 94.06 99 ALA A N 1
ATOM 737 C CA . ALA A 1 99 ? -2.755 4.225 -23.495 1.00 94.06 99 ALA A CA 1
ATOM 738 C C . ALA A 1 99 ? -3.522 2.905 -23.354 1.00 94.06 99 ALA A C 1
ATOM 740 O O . ALA A 1 99 ? -3.949 2.338 -24.356 1.00 94.06 99 ALA A O 1
ATOM 741 N N . ILE A 1 100 ? -3.705 2.412 -22.121 1.00 95.38 100 ILE A N 1
ATOM 742 C CA . ILE A 1 100 ? -4.420 1.144 -21.896 1.00 95.38 100 ILE A CA 1
ATOM 743 C C . ILE A 1 100 ? -5.891 1.252 -22.318 1.00 95.38 100 ILE A C 1
ATOM 745 O O . ILE A 1 100 ? -6.429 0.308 -22.883 1.00 95.38 100 ILE A O 1
ATOM 749 N N . ASN A 1 101 ? -6.513 2.424 -22.145 1.00 93.19 101 ASN A N 1
ATOM 750 C CA . ASN A 1 101 ? -7.884 2.667 -22.585 1.00 93.19 101 ASN A CA 1
ATOM 751 C C . ASN A 1 101 ? -7.990 2.662 -24.119 1.00 93.19 101 ASN A C 1
ATOM 753 O O . ASN A 1 101 ? -8.887 2.022 -24.660 1.00 93.19 101 ASN A O 1
ATOM 757 N N . MET A 1 102 ? -7.031 3.282 -24.820 1.00 95.50 102 MET A N 1
ATOM 758 C CA . MET A 1 102 ? -6.927 3.213 -26.286 1.00 95.50 102 MET A CA 1
ATOM 759 C C . MET A 1 102 ? -6.725 1.783 -26.804 1.00 95.50 102 MET A C 1
ATOM 761 O O . MET A 1 102 ? -7.108 1.489 -27.932 1.00 95.50 102 MET A O 1
ATOM 765 N N . ALA A 1 103 ? -6.126 0.904 -25.997 1.00 95.94 103 ALA A N 1
ATOM 766 C CA . ALA A 1 103 ? -5.975 -0.520 -26.294 1.00 95.94 103 ALA A CA 1
ATOM 767 C C . ALA A 1 103 ? -7.227 -1.360 -25.957 1.00 95.94 103 ALA A C 1
ATOM 769 O O . ALA A 1 103 ? -7.228 -2.564 -26.184 1.00 95.94 103 ALA A O 1
ATOM 770 N N . GLY A 1 104 ? -8.295 -0.743 -25.436 1.00 96.31 104 GLY A N 1
ATOM 771 C CA . GLY A 1 104 ? -9.545 -1.419 -25.065 1.00 96.31 104 GLY A CA 1
ATOM 772 C C . GLY A 1 104 ? -9.617 -1.900 -23.611 1.00 96.31 104 GLY A C 1
ATOM 773 O O . GLY A 1 104 ? -10.592 -2.549 -23.238 1.00 96.31 104 GLY A O 1
ATOM 774 N N . HIS A 1 105 ? -8.632 -1.566 -22.769 1.00 95.25 105 HIS A N 1
ATOM 775 C CA . HIS A 1 105 ? -8.585 -1.967 -21.357 1.00 95.25 105 HIS A CA 1
ATOM 776 C C . HIS A 1 105 ? -9.009 -0.814 -20.446 1.00 95.25 105 HIS A C 1
ATOM 778 O O . HIS A 1 105 ? -8.260 0.136 -20.197 1.00 95.25 105 HIS A O 1
ATOM 784 N N . HIS A 1 106 ? -10.229 -0.889 -19.919 1.00 92.62 106 HIS A N 1
ATOM 785 C CA . HIS A 1 106 ? -10.853 0.198 -19.164 1.00 92.62 106 HIS A CA 1
ATOM 786 C C . HIS A 1 106 ? -10.628 0.078 -17.650 1.00 92.62 106 HIS A C 1
ATOM 788 O O . HIS A 1 106 ? -11.564 -0.138 -16.886 1.00 92.62 106 HIS A O 1
ATOM 794 N N . TYR A 1 107 ? -9.383 0.271 -17.212 1.00 87.88 107 TYR A N 1
ATOM 795 C CA . TYR A 1 107 ? -9.015 0.271 -15.791 1.00 87.88 107 TYR A CA 1
ATOM 796 C C . TYR A 1 107 ? -8.540 1.645 -15.309 1.00 87.88 107 TYR A C 1
ATOM 798 O O . TYR A 1 107 ? -7.903 2.406 -16.041 1.00 87.88 107 TYR A O 1
ATOM 806 N N . SER A 1 108 ? -8.805 1.962 -14.040 1.00 78.94 108 SER A N 1
ATOM 807 C CA . SER A 1 108 ? -8.350 3.205 -13.401 1.00 78.94 108 SER A CA 1
ATOM 808 C C . SER A 1 108 ? -6.882 3.174 -12.966 1.00 78.94 108 SER A C 1
ATOM 810 O O . SER A 1 108 ? -6.326 4.237 -12.666 1.00 78.94 108 SER A O 1
ATOM 812 N N . GLY A 1 109 ? -6.224 2.013 -12.978 1.00 83.62 109 GLY A N 1
ATOM 813 C CA . GLY A 1 109 ? -4.818 1.864 -12.618 1.00 83.62 109 GLY A CA 1
ATOM 814 C C . GLY A 1 109 ? -4.403 0.412 -12.393 1.00 83.62 109 GLY A C 1
ATOM 815 O O . GLY A 1 109 ? -5.151 -0.520 -12.672 1.00 83.62 109 GLY A O 1
ATOM 816 N N . HIS A 1 110 ? -3.180 0.227 -11.884 1.00 84.50 110 HIS A N 1
ATOM 817 C CA . HIS A 1 110 ? -2.656 -1.100 -11.548 1.00 84.50 110 HIS A CA 1
ATOM 818 C C . HIS A 1 110 ? -3.526 -1.800 -10.510 1.00 84.50 110 HIS A C 1
ATOM 820 O O . HIS A 1 110 ? -3.847 -2.967 -10.678 1.00 84.50 110 HIS A O 1
ATOM 826 N N . THR A 1 111 ? -3.879 -1.096 -9.435 1.00 81.38 111 THR A N 1
ATOM 827 C CA . THR A 1 111 ? -4.565 -1.670 -8.277 1.00 81.38 111 THR A CA 1
ATOM 828 C C . THR A 1 111 ? -5.842 -2.404 -8.681 1.00 81.38 111 THR A C 1
ATOM 830 O O . THR A 1 111 ? -6.075 -3.513 -8.213 1.00 81.38 111 THR A O 1
ATOM 833 N N . GLU A 1 112 ? -6.618 -1.830 -9.596 1.00 82.69 112 GLU A N 1
ATOM 834 C CA . GLU A 1 112 ? -7.851 -2.423 -10.104 1.00 82.69 112 GLU A CA 1
ATOM 835 C C . GLU A 1 112 ? -7.592 -3.624 -11.014 1.00 82.69 112 GLU A C 1
ATOM 837 O O . GLU A 1 112 ? -8.284 -4.626 -10.883 1.00 82.69 112 GLU A O 1
ATOM 842 N N . ILE A 1 113 ? -6.560 -3.569 -11.866 1.00 89.75 113 ILE A N 1
ATOM 843 C CA . ILE A 1 113 ? -6.151 -4.720 -12.690 1.00 89.75 113 ILE A CA 1
ATOM 844 C C . ILE A 1 113 ? -5.748 -5.893 -11.787 1.00 89.75 113 ILE A C 1
ATOM 846 O O . ILE A 1 113 ? -6.197 -7.015 -11.995 1.00 89.75 113 ILE A O 1
ATOM 850 N N . TYR A 1 114 ? -4.930 -5.635 -10.760 1.00 89.62 114 TYR A N 1
ATOM 851 C CA . TYR A 1 114 ? -4.550 -6.659 -9.788 1.00 89.62 114 TYR A CA 1
ATOM 852 C C . TYR A 1 114 ? -5.778 -7.232 -9.090 1.00 89.62 114 TYR A C 1
ATOM 854 O O . TYR A 1 114 ? -5.941 -8.443 -9.087 1.00 89.62 114 TYR A O 1
ATOM 862 N N . ALA A 1 115 ? -6.638 -6.381 -8.529 1.00 85.94 115 ALA A N 1
ATOM 863 C CA . ALA A 1 115 ? -7.804 -6.828 -7.778 1.00 85.94 115 ALA A CA 1
ATOM 864 C C . ALA A 1 115 ? -8.745 -7.709 -8.613 1.00 85.94 115 ALA A C 1
ATOM 866 O O . ALA A 1 115 ? -9.204 -8.736 -8.114 1.00 85.94 115 ALA A O 1
ATOM 867 N N . ASP A 1 116 ? -8.988 -7.337 -9.870 1.00 89.69 116 ASP A N 1
ATOM 868 C CA . ASP A 1 116 ? -9.835 -8.087 -10.797 1.00 89.69 116 ASP A CA 1
ATOM 869 C C . ASP A 1 116 ? -9.226 -9.463 -11.119 1.00 89.69 116 ASP A C 1
ATOM 871 O O . ASP A 1 116 ? -9.813 -10.507 -10.828 1.00 89.69 116 ASP A O 1
ATOM 875 N N . TYR A 1 117 ? -7.974 -9.488 -11.584 1.00 90.44 117 TYR A N 1
ATOM 876 C CA . TYR A 1 117 ? -7.297 -10.728 -11.979 1.00 90.44 117 TYR A CA 1
ATOM 877 C C . TYR A 1 117 ? -6.931 -11.641 -10.800 1.00 90.44 117 TYR A C 1
ATOM 879 O O . TYR A 1 117 ? -6.754 -12.845 -10.989 1.00 90.44 117 TYR A O 1
ATOM 887 N N . THR A 1 118 ? -6.822 -11.110 -9.578 1.00 87.06 118 THR A N 1
ATOM 888 C CA . THR A 1 118 ? -6.622 -11.919 -8.366 1.00 87.06 118 THR A CA 1
ATOM 889 C C . THR A 1 118 ? -7.923 -12.235 -7.630 1.00 87.06 118 THR A C 1
ATOM 891 O O . THR A 1 118 ? -7.867 -12.820 -6.545 1.00 87.06 118 THR A O 1
ATOM 894 N N . GLY A 1 119 ? -9.085 -11.833 -8.163 1.00 85.25 119 GLY A N 1
ATOM 895 C CA . GLY A 1 119 ? -10.391 -12.036 -7.528 1.00 85.25 119 GLY A CA 1
ATOM 896 C C . GLY A 1 119 ? -10.458 -11.464 -6.110 1.00 85.25 119 GLY A C 1
ATOM 897 O O . GLY A 1 119 ? -11.045 -12.073 -5.218 1.00 85.25 119 GLY A O 1
ATOM 898 N N . THR A 1 120 ? -9.774 -10.346 -5.863 1.00 83.81 120 THR A N 1
ATOM 899 C CA . THR A 1 120 ? -9.620 -9.748 -4.534 1.00 83.81 120 THR A CA 1
ATOM 900 C C . THR A 1 120 ? -10.651 -8.638 -4.332 1.00 83.81 120 THR A C 1
ATOM 902 O O . THR A 1 120 ? -10.465 -7.530 -4.834 1.00 83.81 120 THR A O 1
ATOM 905 N N . PRO A 1 121 ? -11.724 -8.883 -3.557 1.00 76.81 121 PRO A N 1
ATOM 906 C CA . PRO A 1 121 ? -12.826 -7.931 -3.429 1.00 76.81 121 PRO A CA 1
ATOM 907 C C . PRO A 1 121 ? -12.476 -6.729 -2.546 1.00 76.81 121 PRO A C 1
ATOM 909 O O . PRO A 1 121 ? -13.139 -5.697 -2.605 1.00 76.81 121 PRO A O 1
ATOM 912 N N . LYS A 1 122 ? -11.465 -6.872 -1.682 1.00 79.19 122 LYS A N 1
ATOM 913 C CA . LYS A 1 122 ? -11.098 -5.882 -0.672 1.00 79.19 122 LYS A CA 1
ATOM 914 C C . LYS A 1 122 ? -9.596 -5.662 -0.688 1.00 79.19 122 LYS A C 1
ATOM 916 O O . LYS A 1 122 ? -8.822 -6.566 -0.387 1.00 79.19 122 LYS A O 1
ATOM 921 N N . TYR A 1 123 ? -9.198 -4.440 -0.994 1.00 80.44 123 TYR A N 1
ATOM 922 C CA . TYR A 1 123 ? -7.813 -3.996 -0.950 1.00 80.44 123 TYR A CA 1
ATOM 923 C C . TYR A 1 123 ? -7.748 -2.587 -0.369 1.00 80.44 123 TYR A C 1
ATOM 925 O O . TYR A 1 123 ? -8.752 -1.875 -0.253 1.00 80.44 123 TYR A O 1
ATOM 933 N N . THR A 1 124 ? -6.555 -2.181 0.040 1.00 79.69 124 THR A N 1
ATOM 934 C CA . THR A 1 124 ? -6.318 -0.804 0.457 1.00 79.69 124 THR A CA 1
ATOM 935 C C . THR A 1 124 ? -4.889 -0.381 0.175 1.00 79.69 124 THR A C 1
ATOM 937 O O . THR A 1 124 ? -3.989 -1.195 -0.031 1.00 79.69 124 THR A O 1
ATOM 940 N N . MET A 1 125 ? -4.703 0.927 0.153 1.00 78.50 125 MET A N 1
ATOM 941 C CA . MET A 1 125 ? -3.426 1.566 -0.070 1.00 78.50 125 MET A CA 1
ATOM 942 C C . MET A 1 125 ? -2.725 1.779 1.269 1.00 78.50 125 MET A C 1
ATOM 944 O O . MET A 1 125 ? -3.263 2.466 2.141 1.00 78.50 125 MET A O 1
ATOM 948 N N . MET A 1 126 ? -1.521 1.229 1.403 1.00 86.75 126 MET A N 1
ATOM 949 C CA . MET A 1 126 ? -0.583 1.582 2.458 1.00 86.75 126 MET A CA 1
ATOM 950 C C . MET A 1 126 ? 0.475 2.528 1.901 1.00 86.75 126 MET A C 1
ATOM 952 O O . MET A 1 126 ? 1.141 2.221 0.914 1.00 86.75 126 MET A O 1
ATOM 956 N N . LEU A 1 127 ? 0.674 3.653 2.574 1.00 86.38 127 LEU A N 1
ATOM 957 C CA . LEU A 1 127 ? 1.872 4.457 2.405 1.00 86.38 127 LEU A CA 1
ATOM 958 C C . LEU A 1 127 ? 2.867 4.131 3.510 1.00 86.38 127 LEU A C 1
ATOM 960 O O . LEU A 1 127 ? 2.479 3.978 4.669 1.00 86.38 127 LEU A O 1
ATOM 964 N N . ALA A 1 128 ? 4.146 4.062 3.159 1.00 86.06 128 ALA A N 1
ATOM 965 C CA . ALA A 1 128 ? 5.214 3.827 4.120 1.00 86.06 128 ALA A CA 1
ATOM 966 C C . ALA A 1 128 ? 6.413 4.754 3.884 1.00 86.06 128 ALA A C 1
ATOM 968 O O . ALA A 1 128 ? 6.875 4.905 2.750 1.00 86.06 128 ALA A O 1
ATOM 969 N N . HIS A 1 129 ? 6.943 5.325 4.966 1.00 84.62 129 HIS A N 1
ATOM 970 C CA . HIS A 1 129 ? 8.203 6.063 5.011 1.00 84.62 129 HIS A CA 1
ATOM 971 C C . HIS A 1 129 ? 8.954 5.700 6.303 1.00 84.62 129 HIS A C 1
ATOM 973 O O . HIS A 1 129 ? 8.497 6.017 7.401 1.00 84.62 129 HIS A O 1
ATOM 979 N N . GLY A 1 130 ? 10.096 5.014 6.183 1.00 83.50 130 GLY A N 1
ATOM 980 C CA . GLY A 1 130 ? 10.801 4.452 7.340 1.00 83.50 130 GLY A CA 1
ATOM 981 C C . GLY A 1 130 ? 9.894 3.513 8.144 1.00 83.50 130 GLY A C 1
ATOM 982 O O . GLY A 1 130 ? 9.329 2.568 7.588 1.00 83.50 130 GLY A O 1
ATOM 983 N N . ASP A 1 131 ? 9.729 3.808 9.434 1.00 83.94 131 ASP A N 1
ATOM 984 C CA . ASP A 1 131 ? 8.828 3.079 10.336 1.00 83.94 131 ASP A CA 1
ATOM 985 C C . ASP A 1 131 ? 7.403 3.642 10.386 1.00 83.94 131 ASP A C 1
ATOM 987 O O . ASP A 1 131 ? 6.525 3.035 10.997 1.00 83.94 131 ASP A O 1
ATOM 991 N N . LEU A 1 132 ? 7.137 4.759 9.703 1.00 89.38 132 LEU A N 1
ATOM 992 C CA . LEU A 1 132 ? 5.797 5.317 9.611 1.00 89.38 132 LEU A CA 1
ATOM 993 C C . LEU A 1 132 ? 5.021 4.640 8.479 1.00 89.38 132 LEU A C 1
ATOM 995 O O . LEU A 1 132 ? 5.388 4.752 7.308 1.00 89.38 132 LEU A O 1
ATOM 999 N N . ARG A 1 133 ? 3.927 3.961 8.830 1.00 94.19 133 ARG A N 1
ATOM 1000 C CA . ARG A 1 133 ? 3.035 3.265 7.892 1.00 94.19 133 ARG A CA 1
ATOM 1001 C C . ARG A 1 133 ? 1.603 3.730 8.112 1.00 94.19 133 ARG A C 1
ATOM 1003 O O . ARG A 1 133 ? 1.167 3.849 9.256 1.00 94.19 133 ARG A O 1
ATOM 1010 N N . VAL A 1 134 ? 0.866 3.975 7.034 1.00 94.88 134 VAL A N 1
ATOM 1011 C CA . VAL A 1 134 ? -0.532 4.414 7.107 1.00 94.88 134 VAL A CA 1
ATOM 1012 C C . VAL A 1 134 ? -1.389 3.757 6.035 1.00 94.88 134 VAL A C 1
ATOM 1014 O O . VAL A 1 134 ? -0.997 3.691 4.873 1.00 94.88 134 VAL A O 1
ATOM 1017 N N . VAL A 1 135 ? -2.566 3.286 6.434 1.00 95.19 135 VAL A N 1
ATOM 1018 C CA . VAL A 1 135 ? -3.628 2.747 5.579 1.00 95.19 135 VAL A CA 1
ATOM 1019 C C . VAL A 1 135 ? -4.819 3.693 5.606 1.00 95.19 135 VAL A C 1
ATOM 1021 O O . VAL A 1 135 ? -5.093 4.300 6.635 1.00 95.19 135 VAL A O 1
ATOM 1024 N N . HIS A 1 136 ? -5.547 3.800 4.495 1.00 94.12 136 HIS A N 1
ATOM 1025 C CA . HIS A 1 136 ? -6.675 4.723 4.367 1.00 94.12 136 HIS A CA 1
ATOM 1026 C C . HIS A 1 136 ? -8.008 3.977 4.238 1.00 94.12 136 HIS A C 1
ATOM 1028 O O . HIS A 1 136 ? -8.118 3.005 3.486 1.00 94.12 136 HIS A O 1
ATOM 1034 N N . VAL A 1 137 ? -9.041 4.439 4.942 1.00 95.38 137 VAL A N 1
ATOM 1035 C CA . VAL A 1 137 ? -10.428 3.961 4.795 1.00 95.38 137 VAL A CA 1
ATOM 1036 C C . VAL A 1 137 ? -10.980 4.389 3.432 1.00 95.38 137 VAL A C 1
ATOM 1038 O O . VAL A 1 137 ? -11.455 3.535 2.673 1.00 95.38 137 VAL A O 1
ATOM 1041 N N . SER A 1 138 ? -10.793 5.658 3.055 1.00 91.62 138 SER A N 1
ATOM 1042 C CA . SER A 1 138 ? -11.048 6.178 1.705 1.00 91.62 138 SER A CA 1
ATOM 1043 C C . SER A 1 138 ? -9.829 6.892 1.108 1.00 91.62 138 SER A C 1
ATOM 1045 O O . SER A 1 138 ? -9.081 7.561 1.820 1.00 91.62 138 SER A O 1
ATOM 1047 N N . THR A 1 139 ? -9.654 6.800 -0.213 1.00 86.56 139 THR A N 1
ATOM 1048 C CA . THR A 1 139 ? -8.577 7.476 -0.959 1.00 86.56 139 THR A CA 1
ATOM 1049 C C . THR A 1 139 ? -9.122 8.649 -1.790 1.00 86.56 139 THR A C 1
ATOM 1051 O O . THR A 1 139 ? -9.524 9.654 -1.215 1.00 86.56 139 THR A O 1
ATOM 1054 N N . HIS A 1 140 ? -9.149 8.552 -3.123 1.00 86.00 140 HIS A N 1
ATOM 1055 C CA . HIS A 1 140 ? -9.457 9.661 -4.037 1.00 86.00 140 HIS A CA 1
ATOM 1056 C C . HIS A 1 140 ? -10.966 9.928 -4.163 1.00 86.00 140 HIS A C 1
ATOM 1058 O O . HIS A 1 140 ? -11.590 9.587 -5.167 1.00 86.00 140 HIS A O 1
ATOM 1064 N N . VAL A 1 141 ? -11.552 10.542 -3.137 1.00 85.12 141 VAL A N 1
ATOM 1065 C CA . VAL A 1 141 ? -12.951 10.992 -3.111 1.00 85.12 141 VAL A CA 1
ATOM 1066 C C . VAL A 1 141 ? -13.049 12.405 -2.542 1.00 85.12 141 VAL A C 1
ATOM 1068 O O . VAL A 1 141 ? -12.099 12.901 -1.938 1.00 85.12 141 VAL A O 1
ATOM 1071 N N . SER A 1 142 ? -14.193 13.069 -2.730 1.00 93.50 142 SER A N 1
ATOM 1072 C CA . SER A 1 142 ? -14.445 14.347 -2.052 1.00 93.50 142 SER A CA 1
ATOM 1073 C C . SER A 1 142 ? -14.425 14.165 -0.531 1.00 93.50 142 SER A C 1
ATOM 1075 O O . SER A 1 142 ? -14.775 13.094 -0.042 1.00 93.50 142 SER A O 1
ATOM 1077 N N . LEU A 1 143 ? -14.075 15.207 0.228 1.00 96.06 143 LEU A N 1
ATOM 1078 C CA . LEU A 1 143 ? -14.041 15.108 1.692 1.00 96.06 143 LEU A CA 1
ATOM 1079 C C . LEU A 1 143 ? -15.414 14.750 2.289 1.00 96.06 143 LEU A C 1
ATOM 1081 O O . LEU A 1 143 ? -15.473 13.987 3.241 1.00 96.06 143 LEU A O 1
ATOM 1085 N N . ARG A 1 144 ? -16.514 15.232 1.693 1.00 97.06 144 ARG A N 1
ATOM 1086 C CA . ARG A 1 144 ? -17.880 14.864 2.106 1.00 97.06 144 ARG A CA 1
ATOM 1087 C C . ARG A 1 144 ? -18.117 13.359 1.970 1.00 97.06 144 ARG A C 1
ATOM 1089 O O . ARG A 1 144 ? -18.470 12.704 2.937 1.00 97.06 144 ARG A O 1
ATOM 1096 N N . GLU A 1 145 ? -17.841 12.829 0.784 1.00 95.69 145 GLU A N 1
ATOM 1097 C CA . GLU A 1 145 ? -17.938 11.393 0.501 1.00 95.69 145 GLU A CA 1
ATOM 1098 C C . GLU A 1 145 ? -16.985 10.574 1.388 1.00 95.69 145 GLU A C 1
ATOM 1100 O O . GLU A 1 145 ? -17.298 9.451 1.768 1.00 95.69 145 GLU A O 1
ATOM 1105 N N . ALA A 1 146 ? -15.812 11.117 1.729 1.00 95.69 146 ALA A N 1
ATOM 1106 C CA . ALA A 1 146 ? -14.885 10.467 2.647 1.00 95.69 146 ALA A CA 1
ATOM 1107 C C . ALA A 1 146 ? -15.511 10.277 4.035 1.00 95.69 146 ALA A C 1
ATOM 1109 O O . ALA A 1 146 ? -15.406 9.181 4.581 1.00 95.69 146 ALA A O 1
ATOM 1110 N N . CYS A 1 147 ? -16.199 11.296 4.567 1.00 97.06 147 CYS A N 1
ATOM 1111 C CA . CYS A 1 147 ? -16.949 11.181 5.819 1.00 97.06 147 CYS A CA 1
ATOM 1112 C C . CYS A 1 147 ? -18.041 10.105 5.716 1.00 97.06 147 CYS A C 1
ATOM 1114 O O . CYS A 1 147 ? -18.108 9.222 6.567 1.00 97.06 147 CYS A O 1
ATOM 1116 N N . ASP A 1 148 ? -18.822 10.105 4.629 1.00 97.12 148 ASP A N 1
ATOM 1117 C CA . ASP A 1 148 ? -19.915 9.141 4.418 1.00 97.12 148 ASP A CA 1
ATOM 1118 C C . ASP A 1 148 ? -19.422 7.682 4.319 1.00 97.12 148 ASP A C 1
ATOM 1120 O O . ASP A 1 148 ? -20.141 6.737 4.661 1.00 97.12 148 ASP A O 1
ATOM 1124 N N . ARG A 1 149 ? -18.174 7.479 3.879 1.00 96.12 149 ARG A N 1
ATOM 1125 C CA . ARG A 1 149 ? -17.526 6.162 3.758 1.00 96.12 149 ARG A CA 1
ATOM 1126 C C . ARG A 1 149 ? -16.964 5.608 5.060 1.00 96.12 149 ARG A C 1
ATOM 1128 O O . ARG A 1 149 ? -16.553 4.442 5.072 1.00 96.12 149 ARG A O 1
ATOM 1135 N N . VAL A 1 150 ? -16.921 6.393 6.136 1.00 97.75 150 VAL A N 1
ATOM 1136 C CA . VAL A 1 150 ? -16.493 5.907 7.452 1.00 97.75 150 VAL A CA 1
ATOM 1137 C C . VAL A 1 150 ? -17.604 5.049 8.040 1.00 97.75 150 VAL A C 1
ATOM 1139 O O . VAL A 1 150 ? -18.445 5.506 8.804 1.00 97.75 150 VAL A O 1
ATOM 1142 N N . LYS A 1 151 ? -17.614 3.785 7.620 1.00 98.25 151 LYS A N 1
ATOM 1143 C CA . LYS A 1 151 ? -18.569 2.762 8.040 1.00 98.25 151 LYS A CA 1
ATOM 1144 C C . LYS A 1 151 ? -17.857 1.620 8.733 1.00 98.25 151 LYS A C 1
ATOM 1146 O O . LYS A 1 151 ? -16.771 1.226 8.298 1.00 98.25 151 LYS A O 1
ATOM 1151 N N . LYS A 1 152 ? -18.484 1.062 9.769 1.00 98.31 152 LYS A N 1
ATOM 1152 C CA . LYS A 1 152 ? -17.939 0.008 10.631 1.00 98.31 152 LYS A CA 1
ATOM 1153 C C . LYS A 1 152 ? -17.247 -1.092 9.834 1.00 98.31 152 LYS A C 1
ATOM 1155 O O . LYS A 1 152 ? -16.075 -1.374 10.070 1.00 98.31 152 LYS A O 1
ATOM 1160 N N . ASP A 1 153 ? -17.943 -1.680 8.863 1.00 97.31 153 ASP A N 1
ATOM 1161 C CA . ASP A 1 153 ? -17.415 -2.802 8.079 1.00 97.31 153 ASP A CA 1
ATOM 1162 C C . ASP A 1 153 ? -16.168 -2.407 7.283 1.00 97.31 153 ASP A C 1
ATOM 1164 O O . ASP A 1 153 ? -15.184 -3.147 7.244 1.00 97.31 153 ASP A O 1
ATOM 1168 N N . ARG A 1 154 ? -16.168 -1.202 6.702 1.00 95.50 154 ARG A N 1
ATOM 1169 C CA . ARG A 1 154 ? -15.028 -0.692 5.939 1.00 95.50 154 ARG A CA 1
ATOM 1170 C C . ARG A 1 154 ? -13.833 -0.386 6.843 1.00 95.50 154 ARG A C 1
ATOM 1172 O O . ARG A 1 154 ? -12.702 -0.707 6.475 1.00 95.50 154 ARG A O 1
ATOM 1179 N N . VAL A 1 155 ? -14.068 0.218 8.008 1.00 98.25 155 VAL A N 1
ATOM 1180 C CA . VAL A 1 155 ? -13.025 0.492 9.008 1.00 98.25 155 VAL A CA 1
ATOM 1181 C C . VAL A 1 155 ? -12.422 -0.822 9.506 1.00 98.25 155 VAL A C 1
ATOM 1183 O O . VAL A 1 155 ? -11.199 -0.969 9.508 1.00 98.25 155 VAL A O 1
ATOM 1186 N N . LEU A 1 156 ? -13.261 -1.806 9.839 1.00 98.31 156 LEU A N 1
ATOM 1187 C CA . LEU A 1 156 ? -12.836 -3.137 10.272 1.00 98.31 156 LEU A CA 1
ATOM 1188 C C . LEU A 1 156 ? -11.997 -3.843 9.201 1.00 98.31 156 LEU A C 1
ATOM 1190 O O . LEU A 1 156 ? -10.936 -4.388 9.506 1.00 98.31 156 LEU A O 1
ATOM 1194 N N . ASP A 1 157 ? -12.418 -3.789 7.936 1.00 95.81 157 ASP A N 1
ATOM 1195 C CA . ASP A 1 157 ? -11.632 -4.327 6.825 1.00 95.81 157 ASP A CA 1
ATOM 1196 C C . ASP A 1 157 ? -10.258 -3.655 6.721 1.00 95.81 157 ASP A C 1
ATOM 1198 O O . ASP A 1 157 ? -9.249 -4.339 6.547 1.00 95.81 157 ASP A O 1
ATOM 1202 N N . CYS A 1 158 ? -10.184 -2.329 6.864 1.00 96.38 158 CYS A N 1
ATOM 1203 C CA . CYS A 1 158 ? -8.906 -1.618 6.853 1.00 96.38 158 CYS A CA 1
ATOM 1204 C C . CYS A 1 158 ? -8.010 -2.000 8.037 1.00 96.38 158 CYS A C 1
ATOM 1206 O O . CYS A 1 158 ? -6.807 -2.159 7.837 1.00 96.38 158 CYS A O 1
ATOM 1208 N N . ILE A 1 159 ? -8.571 -2.199 9.234 1.00 98.19 159 ILE A N 1
ATOM 1209 C CA . ILE A 1 159 ? -7.824 -2.676 10.408 1.00 98.19 159 ILE A CA 1
ATOM 1210 C C . ILE A 1 159 ? -7.250 -4.075 10.148 1.00 98.19 159 ILE A C 1
ATOM 1212 O O . ILE A 1 159 ? -6.059 -4.302 10.365 1.00 98.19 159 ILE A O 1
ATOM 1216 N N . ARG A 1 160 ? -8.060 -4.998 9.615 1.00 97.06 160 ARG A N 1
ATOM 1217 C CA . ARG A 1 160 ? -7.615 -6.354 9.249 1.00 97.06 160 ARG A CA 1
ATOM 1218 C C . ARG A 1 160 ? -6.509 -6.320 8.200 1.00 97.06 160 ARG A C 1
ATOM 1220 O O . ARG A 1 160 ? -5.485 -6.978 8.365 1.00 97.06 160 ARG A O 1
ATOM 1227 N N . ILE A 1 161 ? -6.681 -5.527 7.141 1.00 93.50 161 ILE A N 1
ATOM 1228 C CA . ILE A 1 161 ? -5.676 -5.419 6.079 1.00 93.50 161 ILE A CA 1
ATOM 1229 C C . ILE A 1 161 ? -4.378 -4.791 6.612 1.00 93.50 161 ILE A C 1
ATOM 1231 O O . ILE A 1 161 ? -3.296 -5.252 6.253 1.00 93.50 161 ILE A O 1
ATOM 1235 N N . ALA A 1 162 ? -4.463 -3.783 7.486 1.00 95.31 162 ALA A N 1
ATOM 1236 C CA . ALA A 1 162 ? -3.296 -3.186 8.133 1.00 95.31 162 ALA A CA 1
ATOM 1237 C C . ALA A 1 162 ? -2.544 -4.210 9.002 1.00 95.31 162 ALA A C 1
ATOM 1239 O O . ALA A 1 162 ? -1.323 -4.329 8.895 1.00 95.31 162 ALA A O 1
ATOM 1240 N N . ASN A 1 163 ? -3.274 -5.000 9.796 1.00 96.44 163 ASN A N 1
ATOM 1241 C CA . ASN A 1 163 ? -2.714 -6.072 10.617 1.00 96.44 163 ASN A CA 1
ATOM 1242 C C . ASN A 1 163 ? -1.952 -7.099 9.773 1.00 96.44 163 ASN A C 1
ATOM 1244 O O . ASN A 1 163 ? -0.774 -7.363 10.011 1.00 96.44 163 ASN A O 1
ATOM 1248 N N . GLU A 1 164 ? -2.610 -7.653 8.755 1.00 92.44 164 GLU A N 1
ATOM 1249 C CA . GLU A 1 164 ? -2.002 -8.664 7.890 1.00 92.44 164 GLU A CA 1
ATOM 1250 C C . GLU A 1 164 ? -0.849 -8.086 7.060 1.00 92.44 164 GLU A C 1
ATOM 1252 O O . GLU A 1 164 ? 0.162 -8.756 6.864 1.00 92.44 164 GLU A O 1
ATOM 1257 N N . GLY A 1 165 ? -0.936 -6.817 6.647 1.00 89.75 165 GLY A N 1
ATOM 1258 C CA . GLY A 1 165 ? 0.165 -6.109 5.995 1.00 89.75 165 GLY A CA 1
ATOM 1259 C C . GLY A 1 165 ? 1.406 -5.995 6.883 1.00 89.75 165 GLY A C 1
ATOM 1260 O O . GLY A 1 165 ? 2.516 -6.270 6.431 1.00 89.75 165 GLY A O 1
ATOM 1261 N N . CYS A 1 166 ? 1.244 -5.655 8.161 1.00 91.44 166 CYS A N 1
ATOM 1262 C CA . CYS A 1 166 ? 2.359 -5.619 9.110 1.00 91.44 166 CYS A CA 1
ATOM 1263 C C . CYS A 1 166 ? 2.926 -7.013 9.412 1.00 91.44 166 CYS A C 1
ATOM 1265 O O . CYS A 1 166 ? 4.148 -7.175 9.447 1.00 91.44 166 CYS A O 1
ATOM 1267 N N . LYS A 1 167 ? 2.066 -8.026 9.576 1.00 91.31 167 LYS A N 1
ATOM 1268 C CA . LYS A 1 167 ? 2.506 -9.418 9.758 1.00 91.31 167 LYS A CA 1
ATOM 1269 C C . LYS A 1 167 ? 3.310 -9.914 8.581 1.00 91.31 167 LYS A C 1
ATOM 1271 O O . LYS A 1 167 ? 4.360 -10.520 8.794 1.00 91.31 167 LYS A O 1
ATOM 1276 N N . ALA A 1 168 ? 2.844 -9.613 7.369 1.00 83.81 168 ALA A N 1
ATOM 1277 C CA . ALA A 1 168 ? 3.583 -9.899 6.160 1.00 83.81 168 ALA A CA 1
ATOM 1278 C C . ALA A 1 168 ? 4.992 -9.347 6.317 1.00 83.81 168 ALA A C 1
ATOM 1280 O O . ALA A 1 168 ? 5.919 -10.153 6.347 1.00 83.81 168 ALA A O 1
ATOM 1281 N N . LEU A 1 169 ? 5.135 -8.028 6.559 1.00 84.31 169 LEU A N 1
ATOM 1282 C CA . LEU A 1 169 ? 6.396 -7.281 6.773 1.00 84.31 169 LEU A CA 1
ATOM 1283 C C . LEU A 1 169 ? 7.307 -7.813 7.901 1.00 84.31 169 LEU A C 1
ATOM 1285 O O . LEU A 1 169 ? 8.392 -7.273 8.109 1.00 84.31 169 LEU A O 1
ATOM 1289 N N . GLY A 1 170 ? 6.905 -8.868 8.609 1.00 88.38 170 GLY A N 1
ATOM 1290 C CA . GLY A 1 170 ? 7.685 -9.527 9.651 1.00 88.38 170 GLY A CA 1
ATOM 1291 C C . GLY A 1 170 ? 7.379 -9.028 11.063 1.00 88.38 170 GLY A C 1
ATOM 1292 O O . GLY A 1 170 ? 8.026 -9.473 12.013 1.00 88.38 170 GLY A O 1
ATOM 1293 N N . ILE A 1 171 ? 6.396 -8.137 11.228 1.00 92.31 171 ILE A N 1
ATOM 1294 C CA . ILE A 1 171 ? 5.942 -7.653 12.536 1.00 92.31 171 ILE A CA 1
ATOM 1295 C C . ILE A 1 171 ? 4.935 -8.667 13.085 1.00 92.31 171 ILE A C 1
ATOM 1297 O O . ILE A 1 171 ? 3.768 -8.660 12.712 1.00 92.31 171 ILE A O 1
ATOM 1301 N N . LYS A 1 172 ? 5.394 -9.584 13.943 1.00 92.88 172 LYS A N 1
ATOM 1302 C CA . LYS A 1 172 ? 4.577 -10.719 14.416 1.00 92.88 172 LYS A CA 1
ATOM 1303 C C . LYS A 1 172 ? 3.316 -10.298 15.175 1.00 92.88 172 LYS A C 1
ATOM 1305 O O . LYS A 1 172 ? 2.280 -10.938 15.026 1.00 92.88 172 LYS A O 1
ATOM 1310 N N . GLU A 1 173 ? 3.419 -9.232 15.963 1.00 95.88 173 GLU A N 1
ATOM 1311 C CA . GLU A 1 173 ? 2.349 -8.706 16.817 1.00 95.88 173 GLU A CA 1
ATOM 1312 C C . GLU A 1 173 ? 2.142 -7.209 16.530 1.00 95.88 173 GLU A C 1
ATOM 1314 O O . GLU A 1 173 ? 2.586 -6.371 17.318 1.00 95.88 173 GLU A O 1
ATOM 1319 N N . PRO A 1 174 ? 1.534 -6.847 15.381 1.00 97.12 174 PRO A N 1
ATOM 1320 C CA . PRO A 1 174 ? 1.386 -5.451 14.988 1.00 97.12 174 PRO A CA 1
ATOM 1321 C C . PRO A 1 174 ? 0.510 -4.667 15.958 1.00 97.12 174 PRO A C 1
ATOM 1323 O O . PRO A 1 174 ? -0.617 -5.068 16.244 1.00 97.12 174 PRO A O 1
ATOM 1326 N N . LYS A 1 175 ? 0.991 -3.506 16.394 1.00 98.38 175 LYS A N 1
ATOM 1327 C CA . LYS A 1 175 ? 0.213 -2.527 17.155 1.00 98.38 175 LYS A CA 1
ATOM 1328 C C . LYS A 1 175 ? -0.409 -1.522 16.202 1.00 98.38 175 LYS A C 1
ATOM 1330 O O . LYS A 1 175 ? 0.303 -0.779 15.527 1.00 98.38 175 LYS A O 1
ATOM 1335 N N . ILE A 1 176 ? -1.733 -1.467 16.169 1.00 98.50 176 ILE A N 1
ATOM 1336 C CA . ILE A 1 176 ? -2.464 -0.612 15.232 1.00 98.50 176 ILE A CA 1
ATOM 1337 C C . ILE A 1 176 ? -3.019 0.608 15.961 1.00 98.50 176 ILE A C 1
ATOM 1339 O O . ILE A 1 176 ? -3.740 0.479 16.951 1.00 98.50 176 ILE A O 1
ATOM 1343 N N . GLY A 1 177 ? -2.698 1.795 15.450 1.00 98.44 177 GLY A N 1
ATOM 1344 C CA . GLY A 1 177 ? -3.372 3.037 15.816 1.00 98.44 177 GLY A CA 1
ATOM 1345 C C . GLY A 1 177 ? -4.544 3.283 14.872 1.00 98.44 177 GLY A C 1
ATOM 1346 O O . GLY A 1 177 ? -4.363 3.278 13.659 1.00 98.44 177 GLY A O 1
ATOM 1347 N N . VAL A 1 178 ? -5.745 3.511 15.393 1.00 98.62 178 VAL A N 1
ATOM 1348 C CA . VAL A 1 178 ? -6.917 3.863 14.576 1.00 98.62 178 VAL A CA 1
ATOM 1349 C C . VAL A 1 178 ? -7.252 5.320 14.853 1.00 98.62 178 VAL A C 1
ATOM 1351 O O . VAL A 1 178 ? -7.503 5.671 16.004 1.00 98.62 178 VAL A O 1
ATOM 1354 N N . ALA A 1 179 ? -7.191 6.180 13.838 1.00 98.50 179 ALA A N 1
ATOM 1355 C CA . ALA A 1 179 ? -7.517 7.596 13.990 1.00 98.50 179 ALA A CA 1
ATOM 1356 C C . ALA A 1 179 ? -9.033 7.801 14.172 1.00 98.50 179 ALA A C 1
ATOM 1358 O O . ALA A 1 179 ? -9.824 7.002 13.683 1.00 98.50 179 ALA A O 1
ATOM 1359 N N . GLY A 1 180 ? -9.447 8.879 14.838 1.00 98.00 180 GLY A N 1
ATOM 1360 C CA . GLY A 1 180 ? -10.816 9.392 14.703 1.00 98.00 180 GLY A CA 1
ATOM 1361 C C . GLY A 1 180 ? -11.078 9.947 13.295 1.00 98.00 180 GLY A C 1
ATOM 1362 O O . GLY A 1 180 ? -10.142 10.190 12.527 1.00 98.00 180 GLY A O 1
ATOM 1363 N N . LEU A 1 181 ? -12.341 10.170 12.946 1.00 98.00 181 LEU A N 1
ATOM 1364 C CA . LEU A 1 181 ? -12.718 10.996 11.797 1.00 98.00 181 LEU A CA 1
ATOM 1365 C C . LEU A 1 181 ? -12.710 12.473 12.203 1.00 98.00 181 LEU A C 1
ATOM 1367 O O . LEU A 1 181 ? -12.082 13.302 11.543 1.00 98.00 181 LEU A O 1
ATOM 1371 N N . ASN A 1 182 ? -13.376 12.771 13.314 1.00 97.75 182 ASN A N 1
ATOM 1372 C CA . ASN A 1 182 ? -13.603 14.106 13.826 1.00 97.75 182 ASN A CA 1
ATOM 1373 C C . ASN A 1 182 ? -12.432 14.585 14.698 1.00 97.75 182 ASN A C 1
ATOM 1375 O O . ASN A 1 182 ? -11.708 13.776 15.303 1.00 97.75 182 ASN A O 1
ATOM 1379 N N . PRO A 1 183 ? -12.249 15.913 14.829 1.00 95.38 183 PRO A N 1
ATOM 1380 C CA . PRO A 1 183 ? -11.369 16.478 15.842 1.00 95.38 183 PRO A CA 1
ATOM 1381 C C . PRO A 1 183 ? -11.694 15.887 17.215 1.00 95.38 183 PRO A C 1
ATOM 1383 O O . PRO A 1 183 ? -12.863 15.702 17.552 1.00 95.38 183 PRO A O 1
ATOM 1386 N N . HIS A 1 184 ? -10.658 15.577 17.998 1.00 93.38 184 HIS A N 1
ATOM 1387 C CA . HIS A 1 184 ? -10.821 15.037 19.353 1.00 93.38 184 HIS A CA 1
ATOM 1388 C C . HIS A 1 184 ? -11.687 13.763 19.429 1.00 93.38 184 HIS A C 1
ATOM 1390 O O . HIS A 1 184 ? -12.255 13.464 20.477 1.00 93.38 184 HIS A O 1
ATOM 1396 N N . CYS A 1 185 ? -11.790 12.996 18.334 1.00 95.19 185 CYS A N 1
ATOM 1397 C CA . CYS A 1 185 ? -12.637 11.803 18.256 1.00 95.19 185 CYS A CA 1
ATOM 1398 C C . CYS A 1 185 ? -14.119 12.093 18.574 1.00 95.19 185 CYS A C 1
ATOM 1400 O O . CYS A 1 185 ? -14.761 11.330 19.296 1.00 95.19 185 CYS A O 1
ATOM 1402 N N . GLY A 1 186 ? -14.640 13.224 18.090 1.00 91.94 186 GLY A N 1
ATOM 1403 C CA . GLY A 1 186 ? -16.052 13.589 18.226 1.00 91.94 186 GLY A CA 1
ATOM 1404 C C . GLY A 1 186 ? -16.412 14.246 19.563 1.00 91.94 186 GLY A C 1
ATOM 1405 O O . GLY A 1 186 ? -17.525 14.745 19.695 1.00 91.94 186 GLY A O 1
ATOM 1406 N N . GLU A 1 187 ? -15.494 14.277 20.541 1.00 89.44 187 GLU A N 1
ATOM 1407 C CA . GLU A 1 187 ? -15.676 14.897 21.867 1.00 89.44 187 GLU A CA 1
ATOM 1408 C C . GLU A 1 187 ? -17.028 14.518 22.511 1.00 89.44 187 GLU A C 1
ATOM 1410 O O . GLU A 1 187 ? -17.883 15.358 22.792 1.00 89.44 187 GLU A O 1
ATOM 1415 N N . ASN A 1 188 ? -17.255 13.210 22.683 1.00 82.38 188 ASN A N 1
ATOM 1416 C CA . ASN A 1 188 ? -18.493 12.631 23.230 1.00 82.38 188 ASN A CA 1
ATOM 1417 C C . ASN A 1 188 ? -19.778 13.036 22.476 1.00 82.38 188 ASN A C 1
ATOM 1419 O O . ASN A 1 188 ? -20.825 13.233 23.093 1.00 82.38 188 ASN A O 1
ATOM 1423 N N . GLY A 1 189 ? -19.704 13.166 21.149 1.00 83.44 189 GLY A N 1
ATOM 1424 C CA . GLY A 1 189 ? -20.852 13.513 20.307 1.00 83.44 189 GLY A CA 1
ATOM 1425 C C . GLY A 1 189 ? -20.987 15.008 20.009 1.00 83.44 189 GLY A C 1
ATOM 1426 O O . GLY A 1 189 ? -21.872 15.399 19.250 1.00 83.44 189 GLY A O 1
ATOM 1427 N N . MET A 1 190 ? -20.125 15.861 20.576 1.00 90.62 190 MET A N 1
ATOM 1428 C CA . MET A 1 190 ? -20.157 17.308 20.335 1.00 90.62 190 MET A CA 1
ATOM 1429 C C . MET A 1 190 ? -19.746 17.677 18.902 1.00 90.62 190 MET A C 1
ATOM 1431 O O . MET A 1 190 ? -20.259 18.651 18.353 1.00 90.62 190 MET A O 1
ATOM 1435 N N . PHE A 1 191 ? -18.842 16.906 18.294 1.00 88.81 191 PHE A N 1
ATOM 1436 C CA . PHE A 1 191 ? -18.290 17.172 16.959 1.00 88.81 191 PHE A CA 1
ATOM 1437 C C . PHE A 1 191 ? -18.647 16.114 15.913 1.00 88.81 191 PHE A C 1
ATOM 1439 O O . PHE A 1 191 ? -18.099 16.152 14.817 1.00 88.81 191 PHE A O 1
ATOM 1446 N N . GLY A 1 192 ? -19.556 15.198 16.237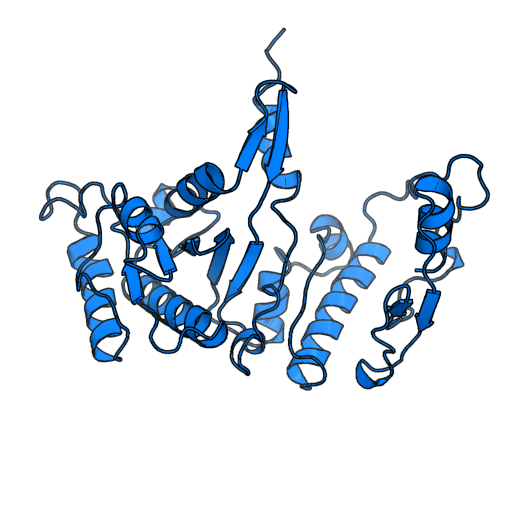 1.00 93.56 192 GLY A N 1
ATOM 1447 C CA . GLY A 1 192 ? -19.948 14.091 15.369 1.00 93.56 192 GLY A CA 1
ATOM 1448 C C . GLY A 1 192 ? -20.104 12.791 16.150 1.00 93.56 192 GLY A C 1
ATOM 1449 O O . GLY A 1 192 ? -19.673 12.688 17.300 1.00 93.56 192 GLY A O 1
ATOM 1450 N N . TRP A 1 193 ? -20.759 11.816 15.526 1.00 96.31 193 TRP A N 1
ATOM 1451 C CA . TRP A 1 193 ? -21.115 10.530 16.140 1.00 96.31 193 TRP A CA 1
ATOM 1452 C C . TRP A 1 193 ? -20.426 9.339 15.474 1.00 96.31 193 TRP A C 1
ATOM 1454 O O . TRP A 1 193 ? -20.506 8.224 15.983 1.00 96.31 193 TRP A O 1
ATOM 1464 N N . GLU A 1 194 ? -19.696 9.564 14.384 1.00 97.88 194 GLU A N 1
ATOM 1465 C CA . GLU A 1 194 ? -19.049 8.531 13.579 1.00 97.88 194 GLU A CA 1
ATOM 1466 C C . GLU A 1 194 ? -18.060 7.694 14.404 1.00 97.88 194 GLU A C 1
ATOM 1468 O O . GLU A 1 194 ? -17.935 6.485 14.198 1.00 97.88 194 GLU A O 1
ATOM 1473 N N . GLU A 1 195 ? -17.394 8.290 15.399 1.00 97.62 195 GLU A N 1
ATOM 1474 C CA . GLU A 1 195 ? -16.560 7.535 16.333 1.00 97.62 195 GLU A CA 1
ATOM 1475 C C . GLU A 1 195 ? -17.345 6.501 17.134 1.00 97.62 195 GLU A C 1
ATOM 1477 O O . GLU A 1 195 ? -16.877 5.376 17.287 1.00 97.62 195 GLU A O 1
ATOM 1482 N N . VAL A 1 196 ? -18.515 6.877 17.648 1.00 96.62 196 VAL A N 1
ATOM 1483 C CA . VAL A 1 196 ? -19.343 6.027 18.514 1.00 96.62 196 VAL A CA 1
ATOM 1484 C C . VAL A 1 196 ? -20.102 4.994 17.687 1.00 96.62 196 VAL A C 1
ATOM 1486 O O . VAL A 1 196 ? -20.185 3.833 18.078 1.00 96.62 196 VAL A O 1
ATOM 1489 N N . GLU A 1 197 ? -20.648 5.410 16.548 1.00 97.00 197 GLU A N 1
ATOM 1490 C CA . GLU A 1 197 ? -21.537 4.587 15.729 1.00 97.00 197 GLU A CA 1
ATOM 1491 C C . GLU A 1 197 ? -20.777 3.625 14.807 1.00 97.00 197 GLU A C 1
ATOM 1493 O O . GLU A 1 197 ? -21.266 2.530 14.529 1.00 97.00 197 GLU A O 1
ATOM 1498 N N . GLU A 1 198 ? -19.575 3.995 14.351 1.00 98.31 198 GLU A N 1
ATOM 1499 C CA . GLU A 1 198 ? -18.890 3.281 13.267 1.00 98.31 198 GLU A CA 1
ATOM 1500 C C . GLU A 1 198 ? -17.469 2.838 13.659 1.00 98.31 198 GLU A C 1
ATOM 1502 O O . GLU A 1 198 ? -17.124 1.659 13.525 1.00 98.31 198 GLU A O 1
ATOM 1507 N N . ILE A 1 199 ? -16.632 3.745 14.183 1.00 98.44 199 ILE A N 1
ATOM 1508 C CA . ILE A 1 199 ? -15.198 3.466 14.410 1.00 98.44 199 ILE A CA 1
ATOM 1509 C C . ILE A 1 199 ? -14.966 2.612 15.666 1.00 98.44 199 ILE A C 1
ATOM 1511 O O . ILE A 1 199 ? -14.249 1.611 15.604 1.00 98.44 199 ILE A O 1
ATOM 1515 N N . GLN A 1 200 ? -15.563 2.972 16.803 1.00 98.31 200 GLN A N 1
ATOM 1516 C CA . GLN A 1 200 ? -15.426 2.231 18.060 1.00 98.31 200 GLN A CA 1
ATOM 1517 C C . GLN A 1 200 ? -15.950 0.786 17.924 1.00 98.31 200 GLN A C 1
ATOM 1519 O O . GLN A 1 200 ? -15.206 -0.135 18.273 1.00 98.31 200 GLN A O 1
ATOM 1524 N N . PRO A 1 201 ? -17.126 0.528 17.311 1.00 98.62 201 PRO A N 1
ATOM 1525 C CA . PRO A 1 201 ? -17.585 -0.837 17.056 1.00 98.62 201 PRO A CA 1
ATOM 1526 C C . PRO A 1 201 ? -16.658 -1.645 16.135 1.00 98.62 201 PRO A C 1
ATOM 1528 O O . PRO A 1 201 ? -16.564 -2.867 16.273 1.00 98.62 201 PRO A O 1
ATOM 1531 N N . ALA A 1 202 ? -15.971 -0.999 15.186 1.00 98.75 202 ALA A N 1
ATOM 1532 C CA . ALA A 1 202 ? -14.979 -1.662 14.339 1.00 98.75 202 ALA A CA 1
ATOM 1533 C C . ALA A 1 202 ? -13.707 -2.031 15.122 1.00 98.75 202 ALA A C 1
ATOM 1535 O O . ALA A 1 202 ? -13.171 -3.125 14.946 1.00 98.75 202 ALA A O 1
ATOM 1536 N N . ILE A 1 203 ? -13.247 -1.149 16.016 1.00 98.81 203 ILE A N 1
ATOM 1537 C CA . ILE A 1 203 ? -12.115 -1.401 16.922 1.00 98.81 203 ILE A CA 1
ATOM 1538 C C . ILE A 1 203 ? -12.424 -2.574 17.857 1.00 98.81 203 ILE A C 1
ATOM 1540 O O . ILE A 1 203 ? -11.599 -3.472 18.010 1.00 98.81 203 ILE A O 1
ATOM 1544 N N . GLU A 1 204 ? -13.619 -2.606 18.444 1.00 98.75 204 GLU A N 1
ATOM 1545 C CA . GLU A 1 204 ? -14.062 -3.694 19.322 1.00 98.75 204 GLU A CA 1
ATOM 1546 C C . GLU A 1 204 ? -14.124 -5.036 18.594 1.00 98.75 204 GLU A C 1
ATOM 1548 O O . GLU A 1 204 ? -13.600 -6.030 19.100 1.00 98.75 204 GLU A O 1
ATOM 1553 N N . ALA A 1 205 ? -14.688 -5.057 17.383 1.00 98.75 205 ALA A N 1
ATOM 1554 C CA . ALA A 1 205 ? -14.717 -6.255 16.549 1.00 98.75 205 ALA A CA 1
ATOM 1555 C C . ALA A 1 205 ? -13.299 -6.748 16.210 1.00 98.75 205 ALA A C 1
ATOM 1557 O O . ALA A 1 205 ? -13.001 -7.929 16.376 1.00 98.75 205 ALA A O 1
ATOM 1558 N N . ALA A 1 206 ? -12.395 -5.845 15.820 1.00 98.62 206 ALA A N 1
ATOM 1559 C CA . ALA A 1 206 ? -11.006 -6.192 15.530 1.00 98.62 206 ALA A CA 1
ATOM 1560 C C . ALA A 1 206 ? -10.266 -6.744 16.762 1.00 98.62 206 ALA A C 1
ATOM 1562 O O . ALA A 1 206 ? -9.527 -7.724 16.660 1.00 98.62 206 ALA A O 1
ATOM 1563 N N . MET A 1 207 ? -10.477 -6.156 17.943 1.00 98.62 207 MET A N 1
ATOM 1564 C CA . MET A 1 207 ? -9.882 -6.659 19.185 1.00 98.62 207 MET A CA 1
ATOM 1565 C C . MET A 1 207 ? -10.435 -8.032 19.578 1.00 98.62 207 MET A C 1
ATOM 1567 O O . MET A 1 207 ? -9.677 -8.868 20.065 1.00 98.62 207 MET A O 1
ATOM 1571 N N . ALA A 1 208 ? -11.723 -8.296 19.332 1.00 98.50 208 ALA A N 1
ATOM 1572 C CA . ALA A 1 208 ? -12.314 -9.620 19.534 1.00 98.50 208 ALA A CA 1
ATOM 1573 C C . ALA A 1 208 ? -11.691 -10.689 18.612 1.00 98.50 208 ALA A C 1
ATOM 1575 O O . ALA A 1 208 ? -11.655 -11.864 18.967 1.00 98.50 208 ALA A O 1
ATOM 1576 N N . GLU A 1 209 ? -11.140 -10.280 17.466 1.00 98.19 209 GLU A N 1
ATOM 1577 C CA . GLU A 1 209 ? -10.355 -11.130 16.556 1.00 98.19 209 GLU A CA 1
ATOM 1578 C C . GLU A 1 209 ? -8.880 -11.281 16.979 1.00 98.19 209 GLU A C 1
ATOM 1580 O O . GLU A 1 209 ? -8.104 -11.953 16.300 1.00 98.19 209 GLU A O 1
ATOM 1585 N N . GLY A 1 210 ? -8.470 -10.670 18.096 1.00 98.00 210 GLY A N 1
ATOM 1586 C CA . GLY A 1 210 ? -7.098 -10.718 18.607 1.00 98.00 210 GLY A CA 1
ATOM 1587 C C . GLY A 1 210 ? -6.146 -9.698 17.975 1.00 98.00 210 GLY A C 1
ATOM 1588 O O . GLY A 1 210 ? -4.935 -9.797 18.173 1.00 98.00 210 GLY A O 1
ATOM 1589 N N . ILE A 1 211 ? -6.656 -8.718 17.220 1.00 98.56 211 ILE A N 1
ATOM 1590 C CA . ILE A 1 211 ? -5.840 -7.624 16.678 1.00 98.56 211 ILE A CA 1
ATOM 1591 C C . ILE A 1 211 ? -5.475 -6.651 17.807 1.00 98.56 211 ILE A C 1
ATOM 1593 O O . ILE A 1 211 ? -6.325 -6.230 18.593 1.00 98.56 211 ILE A O 1
ATOM 1597 N N . ILE A 1 212 ? -4.197 -6.272 17.885 1.00 98.62 212 ILE A N 1
ATOM 1598 C CA . ILE A 1 212 ? -3.678 -5.446 18.977 1.00 98.62 212 ILE A CA 1
ATOM 1599 C C . ILE A 1 212 ? -3.886 -3.963 18.651 1.00 98.62 212 ILE A C 1
ATOM 1601 O O . ILE A 1 212 ? -3.179 -3.377 17.831 1.00 98.62 212 ILE A O 1
ATOM 1605 N N . ILE A 1 213 ? -4.832 -3.338 19.352 1.00 98.56 213 ILE A N 1
ATOM 1606 C CA . ILE A 1 213 ? -5.093 -1.893 19.307 1.00 98.56 213 ILE A CA 1
ATOM 1607 C C . ILE A 1 213 ? -4.814 -1.331 20.709 1.00 98.56 213 ILE A C 1
ATOM 1609 O O . ILE A 1 213 ? -5.688 -1.411 21.575 1.00 98.56 213 ILE A O 1
ATOM 1613 N N . PRO A 1 214 ? -3.606 -0.793 20.984 1.00 97.88 214 PRO A N 1
ATOM 1614 C CA . PRO A 1 214 ? -3.183 -0.454 22.348 1.00 97.88 214 PRO A CA 1
ATOM 1615 C C . PRO A 1 214 ? -4.120 0.506 23.089 1.00 97.88 214 PRO A C 1
ATOM 1617 O O . PRO A 1 214 ? -4.347 0.352 24.286 1.00 97.88 214 PRO A O 1
ATOM 1620 N N . GLU A 1 215 ? -4.689 1.477 22.373 1.00 96.50 215 GLU A N 1
ATOM 1621 C CA . GLU A 1 215 ? -5.589 2.489 22.941 1.00 96.50 215 GLU A CA 1
ATOM 1622 C C . GLU A 1 215 ? -6.993 1.946 23.227 1.00 96.50 215 GLU A C 1
ATOM 1624 O O . GLU A 1 215 ? -7.719 2.535 24.025 1.00 96.50 215 GLU A O 1
ATOM 1629 N N . LYS A 1 216 ? -7.387 0.839 22.578 1.00 98.06 216 LYS A N 1
ATOM 1630 C CA . LYS A 1 216 ? -8.735 0.233 22.628 1.00 98.06 216 LYS A CA 1
ATOM 1631 C C . LYS A 1 216 ? -9.885 1.154 22.184 1.00 98.06 216 LYS A C 1
ATOM 1633 O O . LYS A 1 216 ? -11.052 0.807 22.349 1.00 98.06 216 LYS A O 1
ATOM 1638 N N . LYS A 1 217 ? -9.549 2.322 21.635 1.00 97.31 217 LYS A N 1
ATOM 1639 C CA . LYS A 1 217 ? -10.456 3.391 21.204 1.00 97.31 217 LYS A CA 1
ATOM 1640 C C . LYS A 1 217 ? -9.813 4.208 20.075 1.00 97.31 217 LYS A C 1
ATOM 1642 O O . LYS A 1 217 ? -8.590 4.106 19.902 1.00 97.31 217 LYS A O 1
ATOM 1647 N N . PRO A 1 218 ? -10.572 5.020 19.314 1.00 97.75 218 PRO A N 1
ATOM 1648 C CA . PRO A 1 218 ? -9.975 5.886 18.308 1.00 97.75 218 PRO A CA 1
ATOM 1649 C C . PRO A 1 218 ? -9.045 6.920 18.954 1.00 97.75 218 PRO A C 1
ATOM 1651 O O . PRO A 1 218 ? -9.310 7.459 20.031 1.00 97.75 218 PRO A O 1
ATOM 1654 N N . THR A 1 219 ? -7.935 7.200 18.281 1.00 98.19 219 THR A N 1
ATOM 1655 C CA . THR A 1 219 ? -6.925 8.173 18.703 1.00 98.19 219 THR A CA 1
ATOM 1656 C C . THR A 1 219 ? -7.169 9.510 18.006 1.00 98.19 219 THR A C 1
ATOM 1658 O O . THR A 1 219 ? -7.387 9.505 16.791 1.00 98.19 219 THR A O 1
ATOM 1661 N N . PRO A 1 220 ? -7.088 10.651 18.719 1.00 97.44 220 PRO A N 1
ATOM 1662 C CA . PRO A 1 220 ? -7.278 11.960 18.106 1.00 97.44 220 PRO A CA 1
ATOM 1663 C C . PRO A 1 220 ? -6.364 12.153 16.880 1.00 97.44 220 PRO A C 1
ATOM 1665 O O . PRO A 1 220 ? -5.156 11.891 16.988 1.00 97.44 220 PRO A O 1
ATOM 1668 N N . PRO A 1 221 ? -6.907 12.572 15.718 1.00 94.81 221 PRO A N 1
ATOM 1669 C CA . PRO A 1 221 ? -6.152 12.651 14.461 1.00 94.81 221 PRO A CA 1
ATOM 1670 C C . PRO A 1 221 ? -4.886 13.514 14.510 1.00 94.81 221 PRO A C 1
ATOM 1672 O O . PRO A 1 221 ? -3.913 13.242 13.811 1.00 94.81 221 PRO A O 1
ATOM 1675 N N . ASP A 1 222 ? -4.880 14.541 15.350 1.00 94.12 222 ASP A N 1
ATOM 1676 C CA . ASP A 1 222 ? -3.764 15.457 15.578 1.00 94.12 222 ASP A CA 1
ATOM 1677 C C . ASP A 1 222 ? -2.621 14.829 16.399 1.00 94.12 222 ASP A C 1
ATOM 1679 O O . ASP A 1 222 ? -1.463 15.224 16.258 1.00 94.12 222 ASP A O 1
ATOM 1683 N N . THR A 1 223 ? -2.912 13.811 17.217 1.00 95.88 223 THR A N 1
ATOM 1684 C CA . THR A 1 223 ? -1.918 13.158 18.091 1.00 95.88 223 THR A CA 1
ATOM 1685 C C . THR A 1 223 ? -1.471 11.780 17.605 1.00 95.88 223 THR A C 1
ATOM 1687 O O . THR A 1 223 ? -0.360 11.351 17.933 1.00 95.88 223 THR A O 1
ATOM 1690 N N . VAL A 1 224 ? -2.284 11.088 16.797 1.00 97.62 224 VAL A N 1
ATOM 1691 C CA . VAL A 1 224 ? -2.031 9.694 16.383 1.00 97.62 224 VAL A CA 1
ATOM 1692 C C . VAL A 1 224 ? -0.685 9.519 15.675 1.00 97.62 224 VAL A C 1
ATOM 1694 O O . VAL A 1 224 ? 0.044 8.570 15.960 1.00 97.62 224 VAL A O 1
ATOM 1697 N N . PHE A 1 225 ? -0.294 10.468 14.820 1.00 95.75 225 PHE A N 1
ATOM 1698 C CA . PHE A 1 225 ? 0.972 10.398 14.083 1.00 95.75 225 PHE A CA 1
ATOM 1699 C C . PHE A 1 225 ? 2.187 10.753 14.943 1.00 95.75 225 PHE A C 1
ATOM 1701 O O . PHE A 1 225 ? 3.260 10.193 14.732 1.00 95.75 225 PHE A O 1
ATOM 1708 N N . SER A 1 226 ? 2.023 11.617 15.949 1.00 94.69 226 SER A N 1
ATOM 1709 C CA . SER A 1 226 ? 3.070 11.869 16.947 1.00 94.69 226 SER A CA 1
ATOM 1710 C C . SER A 1 226 ? 3.356 10.600 17.760 1.00 94.69 226 SER A C 1
ATOM 1712 O O . SER A 1 226 ? 4.508 10.195 17.908 1.00 94.69 226 SER A O 1
ATOM 1714 N N . LYS A 1 227 ? 2.299 9.897 18.190 1.00 96.00 227 LYS A N 1
ATOM 1715 C CA . LYS A 1 227 ? 2.409 8.597 18.870 1.00 96.00 227 LYS A CA 1
ATOM 1716 C C . LYS A 1 227 ? 3.016 7.513 17.973 1.00 96.00 227 LYS A C 1
ATOM 1718 O O . LYS A 1 227 ? 3.891 6.778 18.427 1.00 96.00 227 LYS A O 1
ATOM 1723 N N . ALA A 1 228 ? 2.607 7.442 16.702 1.00 95.06 228 ALA A N 1
ATOM 1724 C CA . ALA A 1 228 ? 3.177 6.507 15.729 1.00 95.06 228 ALA A CA 1
ATOM 1725 C C . ALA A 1 228 ? 4.691 6.719 15.563 1.00 95.06 228 ALA A C 1
ATOM 1727 O O . ALA A 1 228 ? 5.464 5.772 15.665 1.00 95.06 228 ALA A O 1
ATOM 1728 N N . LEU A 1 229 ? 5.131 7.973 15.409 1.00 92.12 229 LEU A N 1
ATOM 1729 C CA . LEU A 1 229 ? 6.555 8.325 15.354 1.00 92.12 229 LEU A CA 1
ATOM 1730 C C . LEU A 1 229 ? 7.300 8.023 16.663 1.00 92.12 229 LEU A C 1
ATOM 1732 O O . LEU A 1 229 ? 8.493 7.740 16.635 1.00 92.12 229 LEU A O 1
ATOM 1736 N N . GLY A 1 230 ? 6.601 8.066 17.798 1.00 92.94 230 GLY A N 1
ATOM 1737 C CA . GLY A 1 230 ? 7.113 7.635 19.098 1.00 92.94 230 GLY A CA 1
ATOM 1738 C C . GLY A 1 230 ? 7.151 6.114 19.299 1.00 92.94 230 GLY A C 1
ATOM 1739 O O . GLY A 1 230 ? 7.481 5.674 20.398 1.00 92.94 230 GLY A O 1
ATOM 1740 N N . GLY A 1 231 ? 6.787 5.309 18.294 1.00 93.06 231 GLY A N 1
ATOM 1741 C CA . GLY A 1 231 ? 6.821 3.843 18.356 1.00 93.06 231 GLY A CA 1
ATOM 1742 C C . GLY A 1 231 ? 5.636 3.197 19.082 1.00 93.06 231 GLY A C 1
ATOM 1743 O O . GLY A 1 231 ? 5.710 2.030 19.466 1.00 93.06 231 GLY A O 1
ATOM 1744 N N . TRP A 1 232 ? 4.540 3.931 19.297 1.00 96.06 232 TRP A N 1
ATOM 1745 C CA . TRP A 1 232 ? 3.337 3.380 19.939 1.00 96.06 232 TRP A CA 1
ATOM 1746 C C . TRP A 1 232 ? 2.573 2.429 19.013 1.00 96.06 232 TRP A C 1
ATOM 1748 O O . TRP A 1 232 ? 1.926 1.495 19.491 1.00 96.06 232 TRP A O 1
ATOM 1758 N N . TYR A 1 233 ? 2.662 2.669 17.703 1.00 97.56 233 TYR A N 1
ATOM 1759 C CA . TYR A 1 233 ? 1.969 1.920 16.662 1.00 97.56 233 TYR A CA 1
ATOM 1760 C C . TYR A 1 233 ? 2.943 1.565 15.539 1.00 97.56 233 TYR A C 1
ATOM 1762 O O . TYR A 1 233 ? 3.776 2.383 15.157 1.00 97.56 233 TYR A O 1
ATOM 1770 N N . ASP A 1 234 ? 2.786 0.374 14.974 1.00 96.81 234 ASP A N 1
ATOM 1771 C CA . ASP A 1 234 ? 3.519 -0.087 13.793 1.00 96.81 234 ASP A CA 1
ATOM 1772 C C . ASP A 1 234 ? 2.880 0.408 12.486 1.00 96.81 234 ASP A C 1
ATOM 1774 O O . ASP A 1 234 ? 3.543 0.479 11.443 1.00 96.81 234 ASP A O 1
ATOM 1778 N N . ILE A 1 235 ? 1.580 0.721 12.548 1.00 97.56 235 ILE A N 1
ATOM 1779 C CA . ILE A 1 235 ? 0.760 1.211 11.441 1.00 97.56 235 ILE A CA 1
ATOM 1780 C C . ILE A 1 235 ? -0.443 2.005 11.958 1.00 97.56 235 ILE A C 1
ATOM 1782 O O . ILE A 1 235 ? -1.009 1.694 13.009 1.00 97.56 235 ILE A O 1
ATOM 1786 N N . VAL A 1 236 ? -0.841 3.027 11.201 1.00 98.19 236 VAL A N 1
ATOM 1787 C CA . VAL A 1 236 ? -2.028 3.845 11.476 1.00 98.19 236 VAL A CA 1
ATOM 1788 C C . VAL A 1 236 ? -3.115 3.580 10.434 1.00 98.19 236 VAL A C 1
ATOM 1790 O O . VAL A 1 236 ? -2.837 3.557 9.238 1.00 98.19 236 VAL A O 1
ATOM 1793 N N . VAL A 1 237 ? -4.363 3.419 10.867 1.00 98.25 237 VAL A N 1
ATOM 1794 C CA . VAL A 1 237 ? -5.548 3.466 10.001 1.00 98.25 237 VAL A CA 1
ATOM 1795 C C . VAL A 1 237 ? -6.121 4.880 10.050 1.00 98.25 237 VAL A C 1
ATOM 1797 O O . VAL A 1 237 ? -6.620 5.319 11.086 1.00 98.25 237 VAL A O 1
ATOM 1800 N N . ALA A 1 238 ? -6.024 5.586 8.928 1.00 98.00 238 ALA A N 1
ATOM 1801 C CA . ALA A 1 238 ? -6.554 6.923 8.709 1.00 98.00 238 ALA A CA 1
ATOM 1802 C C . ALA A 1 238 ? -7.909 6.862 7.987 1.00 98.00 238 ALA A C 1
ATOM 1804 O O . ALA A 1 238 ? -8.118 6.039 7.092 1.00 98.00 238 ALA A O 1
ATOM 1805 N N . MET A 1 239 ? -8.825 7.755 8.344 1.00 98.06 239 MET A N 1
ATOM 1806 C CA . MET A 1 239 ? -10.190 7.782 7.819 1.00 98.06 239 MET A CA 1
ATOM 1807 C C . MET A 1 239 ? -10.260 8.302 6.379 1.00 98.06 239 MET A C 1
ATOM 1809 O O . MET A 1 239 ? -11.049 7.814 5.576 1.00 98.06 239 MET A O 1
ATOM 1813 N N . TYR A 1 240 ? -9.380 9.226 5.998 1.00 96.25 240 TYR A N 1
ATOM 1814 C CA . TYR A 1 240 ? -9.364 9.807 4.655 1.00 96.25 240 TYR A CA 1
ATOM 1815 C C . TYR A 1 240 ? -7.945 10.112 4.175 1.00 96.25 240 TYR A C 1
ATOM 1817 O O . TYR A 1 240 ? -6.999 10.145 4.961 1.00 96.25 240 TYR A O 1
ATOM 1825 N N . HIS A 1 241 ? -7.805 10.337 2.866 1.00 93.31 241 HIS A N 1
ATOM 1826 C CA . HIS A 1 241 ? -6.529 10.523 2.170 1.00 93.31 241 HIS A CA 1
ATOM 1827 C C . HIS A 1 241 ? -5.597 11.523 2.869 1.00 93.31 241 HIS A C 1
ATOM 1829 O O . HIS A 1 241 ? -4.514 11.149 3.320 1.00 93.31 241 HIS A O 1
ATOM 1835 N N . ASP A 1 242 ? -6.026 12.778 3.009 1.00 94.06 242 ASP A N 1
ATOM 1836 C CA . ASP A 1 242 ? -5.165 13.845 3.528 1.00 94.06 242 ASP A CA 1
ATOM 1837 C C . ASP A 1 242 ? -4.779 13.641 4.997 1.00 94.06 242 ASP A C 1
ATOM 1839 O O . ASP A 1 242 ? -3.669 14.005 5.382 1.00 94.06 242 ASP A O 1
ATOM 1843 N N . GLN A 1 243 ? -5.624 12.973 5.795 1.00 96.69 243 GLN A N 1
ATOM 1844 C CA . GLN A 1 243 ? -5.325 12.649 7.193 1.00 96.69 243 GLN A CA 1
ATOM 1845 C C . GLN A 1 243 ? -4.041 11.821 7.327 1.00 96.69 243 GLN A C 1
ATOM 1847 O O . GLN A 1 243 ? -3.262 12.046 8.247 1.00 96.69 243 GLN A O 1
ATOM 1852 N N . GLY A 1 244 ? -3.814 10.877 6.406 1.00 93.00 244 GLY A N 1
ATOM 1853 C CA . GLY A 1 244 ? -2.617 10.034 6.379 1.00 93.00 244 GLY A CA 1
ATOM 1854 C C . GLY A 1 244 ? -1.488 10.569 5.498 1.00 93.00 244 GLY A C 1
ATOM 1855 O O . GLY A 1 244 ? -0.313 10.418 5.838 1.00 93.00 244 GLY A O 1
ATOM 1856 N N . HIS A 1 245 ? -1.814 11.228 4.384 1.00 90.75 245 HIS A N 1
ATOM 1857 C CA . HIS A 1 245 ? -0.812 11.723 3.436 1.00 90.75 245 HIS A CA 1
ATOM 1858 C C . HIS A 1 245 ? -0.037 12.921 3.980 1.00 90.75 245 HIS A C 1
ATOM 1860 O O . HIS A 1 245 ? 1.179 12.974 3.802 1.00 90.75 245 HIS A O 1
ATOM 1866 N N . ILE A 1 246 ? -0.709 13.869 4.643 1.00 93.31 246 ILE A N 1
ATOM 1867 C CA . ILE A 1 246 ? -0.064 15.062 5.205 1.00 93.31 246 ILE A CA 1
ATOM 1868 C C . ILE A 1 246 ? 1.082 14.685 6.158 1.00 93.31 246 ILE A C 1
ATOM 1870 O O . ILE A 1 246 ? 2.215 15.076 5.877 1.00 93.31 246 ILE A O 1
ATOM 1874 N N . PRO A 1 247 ? 0.867 13.910 7.241 1.00 92.06 247 PRO A N 1
ATOM 1875 C CA . PRO A 1 247 ? 1.936 13.601 8.192 1.00 92.06 247 PRO A CA 1
ATOM 1876 C C . PRO A 1 247 ? 3.078 12.809 7.551 1.00 92.06 247 PRO A C 1
ATOM 1878 O O . PRO A 1 247 ? 4.247 13.065 7.849 1.00 92.06 247 PRO A O 1
ATOM 1881 N N . LEU A 1 248 ? 2.763 11.892 6.632 1.00 88.12 248 LEU A N 1
ATOM 1882 C CA . LEU A 1 248 ? 3.781 11.110 5.943 1.00 88.12 248 LEU A CA 1
ATOM 1883 C C . LEU A 1 248 ? 4.629 11.976 5.008 1.00 88.12 248 LEU A C 1
ATOM 1885 O O . LEU A 1 248 ? 5.850 11.864 5.038 1.00 88.12 248 LEU A O 1
ATOM 1889 N N . LYS A 1 249 ? 4.019 12.882 4.234 1.00 84.94 249 LYS A N 1
ATOM 1890 C CA . LYS A 1 249 ? 4.755 13.817 3.367 1.00 84.94 249 LYS A CA 1
ATOM 1891 C C . LYS A 1 249 ? 5.552 14.836 4.176 1.00 84.94 249 LYS A C 1
ATOM 1893 O O . LYS A 1 249 ? 6.689 15.109 3.823 1.00 84.94 249 LYS A O 1
ATOM 1898 N N . VAL A 1 250 ? 5.017 15.340 5.289 1.00 87.31 250 VAL A N 1
ATOM 1899 C CA . VAL A 1 250 ? 5.751 16.247 6.193 1.00 87.31 250 VAL A CA 1
ATOM 1900 C C . VAL A 1 250 ? 7.027 15.595 6.734 1.00 87.31 250 VAL A C 1
ATOM 1902 O O . VAL A 1 250 ? 8.021 16.287 6.938 1.00 87.31 250 VAL A O 1
ATOM 1905 N N . LYS A 1 251 ? 7.026 14.275 6.958 1.00 84.62 251 LYS A N 1
ATOM 1906 C CA . LYS A 1 251 ? 8.225 13.540 7.385 1.00 84.62 251 LYS A CA 1
ATOM 1907 C C . LYS A 1 251 ? 9.123 13.087 6.239 1.00 84.62 251 LYS A C 1
ATOM 1909 O O . LYS A 1 251 ? 10.336 13.164 6.385 1.00 84.62 251 LYS A O 1
ATOM 1914 N N . GLY A 1 252 ? 8.547 12.618 5.137 1.00 76.50 252 GLY A N 1
ATOM 1915 C CA . GLY A 1 252 ? 9.298 12.011 4.041 1.00 76.50 252 GLY A CA 1
ATOM 1916 C C . GLY A 1 252 ? 9.760 12.971 2.951 1.00 76.50 252 GLY A C 1
ATOM 1917 O O . GLY A 1 252 ? 10.552 12.572 2.097 1.00 76.50 252 GLY A O 1
ATOM 1918 N N . PHE A 1 253 ? 9.249 14.207 2.918 1.00 77.00 253 PHE A N 1
ATOM 1919 C CA . PHE A 1 253 ? 9.631 15.193 1.910 1.00 77.00 253 PHE A CA 1
ATOM 1920 C C . PHE A 1 253 ? 10.568 16.213 2.545 1.00 77.00 253 PHE A C 1
ATOM 1922 O O . PHE A 1 253 ? 10.156 17.036 3.364 1.00 77.00 253 PHE A O 1
ATOM 1929 N N . VAL A 1 254 ? 11.836 16.174 2.142 1.00 75.06 254 VAL A N 1
ATOM 1930 C CA . VAL A 1 254 ? 12.859 17.095 2.637 1.00 75.06 254 VAL A CA 1
ATOM 1931 C C . VAL A 1 254 ? 13.093 18.162 1.578 1.00 75.06 254 VAL A C 1
ATOM 1933 O O . VAL A 1 254 ? 13.587 17.885 0.484 1.00 75.06 254 VAL A O 1
ATOM 1936 N N . TYR A 1 255 ? 12.692 19.393 1.892 1.00 78.19 255 TYR A N 1
ATOM 1937 C CA . TYR A 1 255 ? 13.014 20.553 1.070 1.00 78.19 255 TYR A CA 1
ATOM 1938 C C . TYR A 1 255 ? 14.370 21.109 1.491 1.00 78.19 255 TYR A C 1
ATOM 1940 O O . TYR A 1 255 ? 14.513 21.618 2.609 1.00 78.19 255 TYR A O 1
ATOM 1948 N N . ASN A 1 256 ? 15.344 21.060 0.589 1.00 78.81 256 ASN A N 1
ATOM 1949 C CA . ASN A 1 256 ? 16.615 21.726 0.797 1.00 78.81 256 ASN A CA 1
ATOM 1950 C C . ASN A 1 256 ? 16.415 23.228 0.557 1.00 78.81 256 ASN A C 1
ATOM 1952 O O . ASN A 1 256 ? 16.209 23.696 -0.566 1.00 78.81 256 ASN A O 1
ATOM 1956 N N . ARG A 1 257 ? 16.426 23.991 1.655 1.00 85.50 257 ARG A N 1
ATOM 1957 C CA . ARG A 1 257 ? 16.206 25.443 1.633 1.00 85.50 257 ARG A CA 1
ATOM 1958 C C . ARG A 1 257 ? 17.365 26.205 1.001 1.00 85.50 257 ARG A C 1
ATOM 1960 O O . ARG A 1 257 ? 17.117 27.250 0.403 1.00 85.50 257 ARG A O 1
ATOM 1967 N N . GLU A 1 258 ? 18.588 25.703 1.146 1.00 84.94 258 GLU A N 1
ATOM 1968 C CA . GLU A 1 258 ? 19.803 26.345 0.636 1.00 84.94 258 GLU A CA 1
ATOM 1969 C C . GLU A 1 258 ? 19.844 26.261 -0.889 1.00 84.94 258 GLU A C 1
ATOM 1971 O O . GLU A 1 258 ? 19.996 27.270 -1.575 1.00 84.94 258 GLU A O 1
ATOM 1976 N N . GLU A 1 259 ? 19.588 25.069 -1.419 1.00 85.56 259 GLU A N 1
ATOM 1977 C CA . GLU A 1 259 ? 19.617 24.782 -2.852 1.00 85.56 259 GLU A CA 1
ATOM 1978 C C . GLU A 1 259 ? 18.255 25.019 -3.542 1.00 85.56 259 GLU A C 1
ATOM 1980 O O . GLU A 1 259 ? 18.141 24.913 -4.762 1.00 85.56 259 GLU A O 1
ATOM 1985 N N . LYS A 1 260 ? 17.215 25.375 -2.773 1.00 83.31 260 LYS A N 1
ATOM 1986 C CA . LYS A 1 260 ? 15.846 25.688 -3.233 1.00 83.31 260 LYS A CA 1
ATOM 1987 C C . LYS A 1 260 ? 15.206 24.594 -4.099 1.00 83.31 260 LYS A C 1
ATOM 1989 O O . LYS A 1 260 ? 14.526 24.878 -5.087 1.00 83.31 260 LYS A O 1
ATOM 1994 N N . HIS A 1 261 ? 15.390 23.337 -3.711 1.00 77.12 261 HIS A N 1
ATOM 1995 C CA . HIS A 1 261 ? 14.786 22.184 -4.380 1.00 77.12 261 HIS A CA 1
ATOM 1996 C C . HIS A 1 261 ? 14.426 21.086 -3.378 1.00 77.12 261 HIS A C 1
ATOM 1998 O O . HIS A 1 261 ? 14.856 21.093 -2.227 1.00 77.12 261 HIS A O 1
ATOM 2004 N N . TRP A 1 262 ? 13.583 20.153 -3.809 1.00 72.50 262 TRP A N 1
ATOM 2005 C CA . TRP A 1 262 ? 13.238 18.976 -3.017 1.00 72.50 262 TRP A CA 1
ATOM 2006 C C . TRP A 1 262 ? 14.362 17.946 -3.136 1.00 72.50 262 TRP A C 1
ATOM 2008 O O . TRP A 1 262 ? 14.578 17.405 -4.217 1.00 72.50 262 TRP A O 1
ATOM 2018 N N . GLU A 1 263 ? 15.050 17.676 -2.032 1.00 62.38 263 GLU A N 1
ATOM 2019 C CA . GLU A 1 263 ? 16.189 16.754 -1.974 1.00 62.38 263 GLU A CA 1
ATOM 2020 C C . GLU A 1 263 ? 15.723 15.297 -1.955 1.00 62.38 263 GLU A C 1
ATOM 2022 O O . GLU A 1 263 ? 16.245 14.447 -2.675 1.00 62.38 263 GLU A O 1
ATOM 2027 N N . ALA A 1 264 ? 14.680 15.025 -1.172 1.00 60.06 264 ALA A N 1
ATOM 2028 C CA . ALA A 1 264 ? 14.130 13.694 -1.002 1.00 60.06 264 ALA A CA 1
ATOM 2029 C C . ALA A 1 264 ? 12.604 13.748 -1.082 1.00 60.06 264 ALA A C 1
ATOM 2031 O O . ALA A 1 264 ? 11.956 14.527 -0.384 1.00 60.06 264 ALA A O 1
ATOM 2032 N N . VAL A 1 265 ? 12.035 12.906 -1.945 1.00 58.56 265 VAL A N 1
ATOM 2033 C CA . VAL A 1 265 ? 10.598 12.625 -2.001 1.00 58.56 265 VAL A CA 1
ATOM 2034 C C . VAL A 1 265 ? 10.429 11.149 -1.653 1.00 58.56 265 VAL A C 1
ATOM 2036 O O . VAL A 1 265 ? 10.283 10.292 -2.523 1.00 58.56 265 VAL A O 1
ATOM 2039 N N . GLU A 1 266 ? 10.562 10.824 -0.372 1.00 61.84 266 GLU A N 1
ATOM 2040 C CA . GLU A 1 266 ? 10.613 9.441 0.089 1.00 61.84 266 GLU A CA 1
ATOM 2041 C C . GLU A 1 266 ? 9.244 8.960 0.564 1.00 61.84 266 GLU A C 1
ATOM 2043 O O . GLU A 1 266 ? 8.609 9.555 1.430 1.00 61.84 266 GLU A O 1
ATOM 2048 N N . GLY A 1 267 ? 8.798 7.835 0.021 1.00 60.25 267 GLY A N 1
ATOM 2049 C CA . GLY A 1 267 ? 7.548 7.193 0.404 1.00 60.25 267 GLY A CA 1
ATOM 2050 C C . GLY A 1 267 ? 7.174 6.143 -0.628 1.00 60.25 267 GLY A C 1
ATOM 2051 O O . GLY A 1 267 ? 7.260 6.404 -1.826 1.00 60.25 267 GLY A O 1
ATOM 2052 N N . VAL A 1 268 ? 6.811 4.949 -0.174 1.00 68.44 268 VAL A N 1
ATOM 2053 C CA . VAL A 1 268 ? 6.403 3.846 -1.049 1.00 68.44 268 VAL A CA 1
ATOM 2054 C C . VAL A 1 268 ? 4.903 3.665 -0.931 1.00 68.44 268 VAL A C 1
ATOM 2056 O O . VAL A 1 268 ? 4.372 3.596 0.178 1.00 68.44 268 VAL A O 1
ATOM 2059 N N . ASN A 1 269 ? 4.242 3.550 -2.077 1.00 74.00 269 ASN A N 1
ATOM 2060 C CA . ASN A 1 269 ? 2.870 3.083 -2.143 1.00 74.00 269 ASN A CA 1
ATOM 2061 C C . ASN A 1 269 ? 2.857 1.551 -2.252 1.00 74.00 269 ASN A C 1
ATOM 2063 O O . ASN A 1 269 ? 3.495 0.975 -3.133 1.00 74.00 269 ASN A O 1
ATOM 2067 N N . VAL A 1 270 ? 2.157 0.888 -1.341 1.00 80.44 270 VAL A N 1
ATOM 2068 C CA . VAL A 1 270 ? 2.002 -0.565 -1.312 1.00 80.44 270 VAL A CA 1
ATOM 2069 C C . VAL A 1 270 ? 0.514 -0.878 -1.326 1.00 80.44 270 VAL A C 1
ATOM 2071 O O . VAL A 1 270 ? -0.239 -0.412 -0.474 1.00 80.44 270 VAL A O 1
ATOM 2074 N N . THR A 1 271 ? 0.074 -1.701 -2.275 1.00 78.00 271 THR A N 1
ATOM 2075 C CA . THR A 1 271 ? -1.297 -2.223 -2.249 1.00 78.00 271 THR A CA 1
ATOM 2076 C C . THR A 1 271 ? -1.350 -3.438 -1.328 1.00 78.00 271 THR A C 1
ATOM 2078 O O . THR A 1 271 ? -0.705 -4.451 -1.595 1.00 78.00 271 THR A O 1
ATOM 2081 N N . LEU A 1 272 ? -2.128 -3.341 -0.254 1.00 79.88 272 LEU A N 1
ATOM 2082 C CA . LEU A 1 272 ? -2.380 -4.432 0.682 1.00 79.88 272 LEU A CA 1
ATOM 2083 C C . LEU A 1 272 ? -3.717 -5.121 0.382 1.00 79.88 272 LEU A C 1
ATOM 2085 O O . LEU A 1 272 ? -4.632 -4.517 -0.181 1.00 79.88 272 LEU A O 1
ATOM 2089 N N . GLY A 1 273 ? -3.836 -6.383 0.798 1.00 70.62 273 GLY A N 1
ATOM 2090 C CA . GLY A 1 273 ? -5.023 -7.225 0.589 1.00 70.62 273 GLY A CA 1
ATOM 2091 C C . GLY A 1 273 ? -4.918 -8.171 -0.610 1.00 70.62 273 GLY A C 1
ATOM 2092 O O . GLY A 1 273 ? -5.645 -9.155 -0.669 1.00 70.62 273 GLY A O 1
ATOM 2093 N N . LEU A 1 274 ? -3.964 -7.935 -1.516 1.00 77.56 274 LEU A N 1
ATOM 2094 C CA . LEU A 1 274 ? -3.675 -8.837 -2.633 1.00 77.56 274 LEU A CA 1
ATOM 2095 C C . LEU A 1 274 ? -2.981 -10.123 -2.137 1.00 77.56 274 LEU A C 1
ATOM 2097 O O . LEU A 1 274 ? -2.150 -10.052 -1.222 1.00 77.56 274 LEU A O 1
ATOM 2101 N N . PRO A 1 275 ? -3.231 -11.289 -2.768 1.00 61.75 275 PRO A N 1
ATOM 2102 C CA . PRO A 1 275 ? -2.709 -12.590 -2.321 1.00 61.75 275 PRO A CA 1
ATOM 2103 C C . PRO A 1 275 ? -1.176 -12.690 -2.337 1.00 61.75 275 PRO A C 1
ATOM 2105 O O . PRO A 1 275 ? -0.608 -13.587 -1.714 1.00 61.75 275 PRO A O 1
ATOM 2108 N N . MET A 1 276 ? -0.521 -11.758 -3.028 1.00 61.88 276 MET A N 1
ATOM 2109 C CA . MET A 1 276 ? 0.927 -11.662 -3.204 1.00 61.88 276 MET A CA 1
ATOM 2110 C C . MET A 1 276 ? 1.650 -11.254 -1.913 1.00 61.88 276 MET A C 1
ATOM 2112 O O . MET A 1 276 ? 2.713 -11.773 -1.606 1.00 61.88 276 MET A O 1
ATOM 2116 N N . CYS A 1 277 ? 1.060 -10.352 -1.118 1.00 48.38 277 CYS A N 1
ATOM 2117 C CA . CYS A 1 277 ? 1.686 -9.860 0.115 1.00 48.38 277 CYS A CA 1
ATOM 2118 C C . CYS A 1 277 ? 1.471 -10.788 1.321 1.00 48.38 277 CYS A C 1
ATOM 2120 O O . CYS A 1 277 ? 1.983 -10.489 2.387 1.00 48.38 277 CYS A O 1
ATOM 2122 N N . GLN A 1 278 ? 0.709 -11.881 1.205 1.00 39.03 278 GLN A N 1
ATOM 2123 C CA . GLN A 1 278 ? 0.286 -12.683 2.364 1.00 39.03 278 GLN A CA 1
ATOM 2124 C C . GLN A 1 278 ? 1.174 -13.900 2.668 1.00 39.03 278 GLN A C 1
ATOM 2126 O O . GLN A 1 278 ? 0.924 -14.599 3.648 1.00 39.03 278 GLN A O 1
ATOM 2131 N N . ARG A 1 279 ? 2.180 -14.218 1.840 1.00 39.84 279 ARG A N 1
ATOM 2132 C CA . ARG A 1 279 ? 2.861 -15.524 1.914 1.00 39.84 279 ARG A CA 1
ATOM 2133 C C . ARG A 1 279 ? 4.385 -15.411 1.911 1.00 39.84 279 ARG A C 1
ATOM 2135 O O . ARG A 1 279 ? 5.025 -15.670 0.904 1.00 39.84 279 ARG A O 1
ATOM 2142 N N . GLY A 1 280 ? 4.949 -15.090 3.076 1.00 34.56 280 GLY A N 1
ATOM 2143 C CA . GLY A 1 280 ? 6.383 -15.218 3.369 1.00 34.56 280 GLY A CA 1
ATOM 2144 C C . GLY A 1 280 ? 6.915 -14.077 4.246 1.00 34.56 280 GLY A C 1
ATOM 2145 O O . GLY A 1 280 ? 6.407 -12.961 4.150 1.00 34.56 280 GLY A O 1
ATOM 2146 N N . PRO A 1 281 ? 7.910 -14.316 5.122 1.00 31.38 281 PRO A N 1
ATOM 2147 C CA . PRO A 1 281 ? 8.576 -13.228 5.830 1.00 31.38 281 PRO A CA 1
ATOM 2148 C C . PRO A 1 281 ? 9.308 -12.340 4.817 1.00 31.38 281 PRO A C 1
ATOM 2150 O O . PRO A 1 281 ? 10.194 -12.820 4.109 1.00 31.38 281 PRO A O 1
ATOM 2153 N N . TRP A 1 282 ? 8.987 -11.040 4.758 1.00 37.50 282 TRP A N 1
ATOM 2154 C CA . TRP A 1 282 ? 9.845 -10.098 4.029 1.00 37.50 282 TRP A CA 1
ATOM 2155 C C . TRP A 1 282 ? 11.205 -10.095 4.719 1.00 37.50 282 TRP A C 1
ATOM 2157 O O . TRP A 1 282 ? 11.357 -9.615 5.846 1.00 37.50 282 TRP A O 1
ATOM 2167 N N . HIS A 1 283 ? 12.212 -10.669 4.068 1.00 29.39 283 HIS A N 1
ATOM 2168 C CA . HIS A 1 283 ? 13.574 -10.562 4.558 1.00 29.39 283 HIS A CA 1
ATOM 2169 C C . HIS A 1 283 ? 13.976 -9.080 4.627 1.00 29.39 283 HIS A C 1
ATOM 2171 O O . HIS A 1 283 ? 13.583 -8.268 3.792 1.00 29.39 283 HIS A O 1
ATOM 2177 N N . ARG A 1 284 ? 14.759 -8.748 5.662 1.00 27.98 284 ARG A N 1
ATOM 2178 C CA . ARG A 1 284 ? 15.176 -7.421 6.171 1.00 27.98 284 ARG A CA 1
ATOM 2179 C C . ARG A 1 284 ? 15.813 -6.428 5.177 1.00 27.98 284 ARG A C 1
ATOM 2181 O O . ARG A 1 284 ? 16.387 -5.425 5.602 1.00 27.98 284 ARG A O 1
ATOM 2188 N N . HIS A 1 285 ? 15.734 -6.644 3.871 1.00 28.38 285 HIS A N 1
ATOM 2189 C CA . HIS A 1 285 ? 16.357 -5.797 2.863 1.00 28.38 285 HIS A CA 1
ATOM 2190 C C . HIS A 1 285 ? 15.330 -5.239 1.878 1.00 28.38 285 HIS A C 1
ATOM 2192 O O . HIS A 1 285 ? 15.200 -5.687 0.750 1.00 28.38 285 HIS A O 1
ATOM 2198 N N . ARG A 1 286 ? 14.707 -4.147 2.342 1.00 28.64 286 ARG A N 1
ATOM 2199 C CA . ARG A 1 286 ? 13.884 -3.168 1.613 1.00 28.64 286 ARG A CA 1
ATOM 2200 C C . ARG A 1 286 ? 12.487 -3.675 1.191 1.00 28.64 286 ARG A C 1
ATOM 2202 O O . ARG A 1 286 ? 12.380 -4.705 0.539 1.00 28.64 286 ARG A O 1
ATOM 2209 N N . PRO A 1 287 ? 11.410 -2.931 1.527 1.00 30.16 287 PRO A N 1
ATOM 2210 C CA . PRO A 1 287 ? 10.049 -3.274 1.110 1.00 30.16 287 PRO A CA 1
ATOM 2211 C C . PRO A 1 287 ? 9.934 -3.321 -0.417 1.00 30.16 287 PRO A C 1
ATOM 2213 O O . PRO A 1 287 ? 10.720 -2.675 -1.113 1.00 30.16 287 PRO A O 1
ATOM 2216 N N . CYS A 1 288 ? 8.926 -4.033 -0.931 1.00 31.88 288 CYS A N 1
ATOM 2217 C CA . CYS A 1 288 ? 8.514 -3.956 -2.332 1.00 31.88 288 CYS A CA 1
ATOM 2218 C C . CYS A 1 288 ? 8.260 -2.486 -2.708 1.00 31.88 288 CYS A C 1
ATOM 2220 O O . CYS A 1 288 ? 7.247 -1.900 -2.332 1.00 31.88 288 CYS A O 1
ATOM 2222 N N . ARG A 1 289 ? 9.232 -1.846 -3.366 1.00 27.44 289 ARG A N 1
ATOM 2223 C CA . ARG A 1 289 ? 9.181 -0.421 -3.702 1.00 27.44 289 ARG A CA 1
ATOM 2224 C C . ARG A 1 289 ? 8.381 -0.233 -4.983 1.00 27.44 289 ARG A C 1
ATOM 2226 O O . ARG A 1 289 ? 8.980 -0.305 -6.045 1.00 27.44 289 ARG A O 1
ATOM 2233 N N . GLN A 1 290 ? 7.096 0.118 -4.934 1.00 33.66 290 GLN A N 1
ATOM 2234 C CA . GLN A 1 290 ? 6.618 1.031 -5.983 1.00 33.66 290 GLN A CA 1
ATOM 2235 C C . GLN A 1 290 ? 7.321 2.382 -5.784 1.00 33.66 290 GLN A C 1
ATOM 2237 O O . GLN A 1 290 ? 7.740 2.704 -4.670 1.00 33.66 290 GLN A O 1
ATOM 2242 N N . ARG A 1 291 ? 7.573 3.108 -6.879 1.00 34.97 291 ARG A N 1
ATOM 2243 C CA . ARG A 1 291 ? 8.480 4.269 -6.902 1.00 34.97 291 ARG A CA 1
ATOM 2244 C C . ARG A 1 291 ? 8.267 5.236 -5.716 1.00 34.97 291 ARG A C 1
ATOM 2246 O O . ARG A 1 291 ? 7.123 5.404 -5.298 1.00 34.97 291 ARG A O 1
ATOM 2253 N N . PRO A 1 292 ? 9.327 5.930 -5.242 1.00 35.38 292 PRO A N 1
ATOM 2254 C CA . PRO A 1 292 ? 9.141 7.171 -4.487 1.00 35.38 292 PRO A CA 1
ATOM 2255 C C . PRO A 1 292 ? 8.127 8.049 -5.223 1.00 35.38 292 PRO A C 1
ATOM 2257 O O . PRO A 1 292 ? 8.184 8.084 -6.457 1.00 35.38 292 PRO A O 1
ATOM 2260 N N . PHE A 1 293 ? 7.197 8.683 -4.494 1.00 35.25 293 PHE A N 1
ATOM 2261 C CA . PHE A 1 293 ? 6.188 9.620 -5.017 1.00 35.25 293 PHE A CA 1
ATOM 2262 C C . PHE A 1 293 ? 6.705 10.326 -6.279 1.00 35.25 293 PHE A C 1
ATOM 2264 O O . PHE A 1 293 ? 7.563 11.207 -6.223 1.00 35.25 293 PHE A O 1
ATOM 2271 N N . GLN A 1 294 ? 6.257 9.889 -7.455 1.00 32.53 294 GLN A N 1
ATOM 2272 C CA . GLN A 1 294 ? 6.743 10.497 -8.682 1.00 32.53 294 GLN A CA 1
ATOM 2273 C C . GLN A 1 294 ? 6.105 11.864 -8.888 1.00 32.53 294 GLN A C 1
ATOM 2275 O O . GLN A 1 294 ? 4.957 12.092 -8.511 1.00 32.53 294 GLN A O 1
ATOM 2280 N N . ARG A 1 295 ? 6.843 12.728 -9.599 1.00 31.58 295 ARG A N 1
ATOM 2281 C CA . ARG A 1 295 ? 6.479 14.064 -10.119 1.00 31.58 295 ARG A CA 1
ATOM 2282 C C . ARG A 1 295 ? 5.028 14.263 -10.596 1.00 31.58 295 ARG A C 1
ATOM 2284 O O . ARG A 1 295 ? 4.631 15.410 -10.742 1.00 31.58 295 ARG A O 1
ATOM 2291 N N . ALA A 1 296 ? 4.249 13.212 -10.854 1.00 31.06 296 ALA A N 1
ATOM 2292 C CA . ALA A 1 296 ? 2.844 13.307 -11.244 1.00 31.06 296 ALA A CA 1
ATOM 2293 C C . ALA A 1 296 ? 1.965 13.998 -10.179 1.00 31.06 296 ALA A C 1
ATOM 2295 O O . ALA A 1 296 ? 1.117 14.805 -10.548 1.00 31.06 296 ALA A O 1
ATOM 2296 N N . GLU A 1 297 ? 2.204 13.777 -8.880 1.00 32.25 297 GLU A N 1
ATOM 2297 C CA . GLU A 1 297 ? 1.458 14.483 -7.818 1.00 32.25 297 GLU A CA 1
ATOM 2298 C C . GLU A 1 297 ? 1.959 15.919 -7.601 1.00 32.25 297 GLU A C 1
ATOM 2300 O O . GLU A 1 297 ? 1.169 16.844 -7.425 1.00 32.25 297 GLU A O 1
ATOM 2305 N N . LEU A 1 298 ? 3.273 16.149 -7.712 1.00 30.12 298 LEU A N 1
ATOM 2306 C CA . LEU A 1 298 ? 3.847 17.502 -7.697 1.00 30.12 298 LEU A CA 1
ATOM 2307 C C . LEU A 1 298 ? 3.437 18.325 -8.929 1.00 30.12 298 LEU A C 1
ATOM 2309 O O . LEU A 1 298 ? 3.412 19.548 -8.857 1.00 30.12 298 LEU A O 1
ATOM 2313 N N . GLY A 1 299 ? 3.074 17.682 -10.043 1.00 27.33 299 GLY A N 1
ATOM 2314 C CA . GLY A 1 299 ? 2.566 18.340 -11.249 1.00 27.33 299 GLY A CA 1
ATOM 2315 C C . GLY A 1 299 ? 1.215 19.037 -11.050 1.00 27.33 299 GLY A C 1
ATOM 2316 O O . GLY A 1 299 ? 0.938 20.014 -11.745 1.00 27.33 299 GLY A O 1
ATOM 2317 N N . GLN A 1 300 ? 0.406 18.596 -10.078 1.00 28.47 300 GLN A N 1
ATOM 2318 C CA . GLN A 1 300 ? -0.807 19.314 -9.666 1.00 28.47 300 GLN A CA 1
ATOM 2319 C C . GLN A 1 300 ? -0.479 20.522 -8.770 1.00 28.47 300 GLN A C 1
ATOM 2321 O O . GLN A 1 300 ? -1.067 21.583 -8.959 1.00 28.47 300 GLN A O 1
ATOM 2326 N N . CYS A 1 301 ? 0.527 20.422 -7.892 1.00 26.78 301 CYS A N 1
ATOM 2327 C CA . CYS A 1 301 ? 1.020 21.565 -7.106 1.00 26.78 301 CYS A CA 1
ATOM 2328 C C . CYS A 1 301 ? 1.762 22.612 -7.956 1.00 26.78 301 CYS A C 1
ATOM 2330 O O . CYS A 1 301 ? 1.593 23.808 -7.743 1.00 26.78 301 CYS A O 1
ATOM 2332 N N . HIS A 1 302 ? 2.549 22.207 -8.958 1.00 26.39 302 HIS A N 1
ATOM 2333 C CA . HIS A 1 302 ? 3.278 23.152 -9.812 1.00 26.39 302 HIS A CA 1
ATOM 2334 C C . HIS A 1 302 ? 2.356 24.019 -10.683 1.00 26.39 302 HIS A C 1
ATOM 2336 O O . HIS A 1 302 ? 2.737 25.139 -11.011 1.00 26.39 302 HIS A O 1
ATOM 2342 N N . ARG A 1 303 ? 1.132 23.566 -11.001 1.00 26.67 303 ARG A N 1
ATOM 2343 C CA . ARG A 1 303 ? 0.126 24.414 -11.671 1.00 26.67 303 ARG A CA 1
ATOM 2344 C C . ARG A 1 303 ? -0.464 25.498 -10.764 1.00 26.67 303 ARG A C 1
ATOM 2346 O O . ARG A 1 303 ? -0.993 26.468 -11.289 1.00 26.67 303 A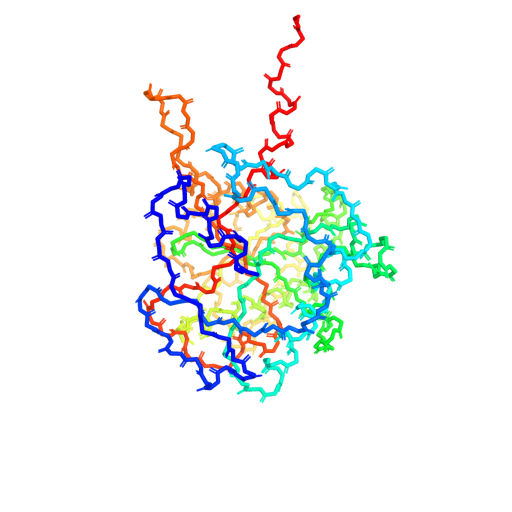RG A O 1
ATOM 2353 N N . LEU A 1 304 ? -0.353 25.364 -9.441 1.00 27.77 304 LEU A N 1
ATOM 2354 C CA . LEU A 1 304 ? -0.818 26.362 -8.467 1.00 27.77 304 LEU A CA 1
ATOM 2355 C C . LEU A 1 304 ? 0.263 27.392 -8.091 1.00 27.77 304 LEU A C 1
ATOM 2357 O O . LEU A 1 304 ? -0.052 28.385 -7.446 1.00 27.77 304 LEU A O 1
ATOM 2361 N N . CYS A 1 305 ? 1.517 27.184 -8.512 1.00 24.75 305 CYS A N 1
ATOM 2362 C CA . CYS A 1 305 ? 2.648 28.064 -8.194 1.00 24.75 305 CYS A CA 1
ATOM 2363 C C . CYS A 1 305 ? 3.129 28.933 -9.369 1.00 24.75 305 CYS A C 1
ATOM 2365 O O . CYS A 1 305 ? 4.169 29.578 -9.245 1.00 24.75 305 CYS A O 1
ATOM 2367 N N . HIS A 1 306 ? 2.405 28.984 -10.494 1.00 24.70 306 HIS A N 1
ATOM 2368 C CA . HIS A 1 306 ? 2.589 30.090 -11.434 1.00 24.70 306 HIS A CA 1
ATOM 2369 C C . HIS A 1 306 ? 1.850 31.311 -10.876 1.00 24.70 306 HIS A C 1
ATOM 2371 O O . HIS A 1 306 ? 0.626 31.249 -10.738 1.00 24.70 306 HIS A O 1
ATOM 2377 N N . PRO A 1 307 ? 2.544 32.409 -10.530 1.00 29.52 307 PRO A N 1
ATOM 2378 C CA . PRO A 1 307 ? 1.850 33.650 -10.257 1.00 29.52 307 PRO A CA 1
ATOM 2379 C C . PRO A 1 307 ? 1.137 34.067 -11.543 1.00 29.52 307 PRO A C 1
ATOM 2381 O O . PRO A 1 307 ? 1.713 34.005 -12.628 1.00 29.52 307 PRO A O 1
ATOM 2384 N N . TYR A 1 308 ? -0.118 34.487 -11.413 1.00 33.09 308 TYR A N 1
ATOM 2385 C CA . TYR A 1 308 ? -0.688 35.424 -12.368 1.00 33.09 308 TYR A CA 1
ATOM 2386 C C . TYR A 1 308 ? 0.27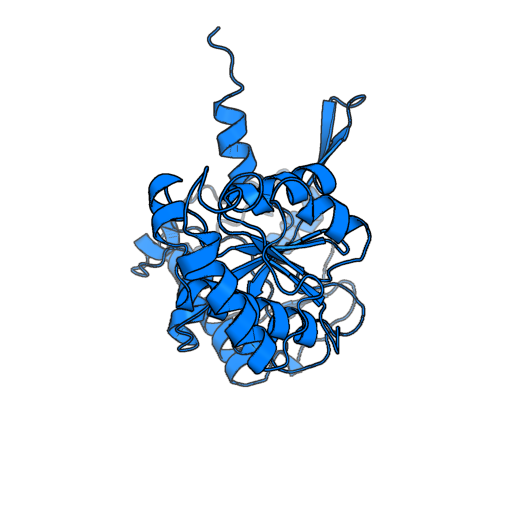8 36.614 -12.456 1.00 33.09 308 TYR A C 1
ATOM 2388 O O . TYR A 1 308 ? 0.453 37.343 -11.478 1.00 33.09 308 TYR A O 1
ATOM 2396 N N . GLY A 1 309 ? 0.945 36.736 -13.599 1.00 31.69 309 GLY A N 1
ATOM 2397 C CA . GLY A 1 309 ? 1.901 37.775 -13.957 1.00 31.69 309 GLY A CA 1
ATOM 2398 C C . GLY A 1 309 ? 2.169 37.701 -15.447 1.00 31.69 309 GLY A C 1
ATOM 2399 O O . GLY A 1 309 ? 2.567 36.605 -15.898 1.00 31.69 309 GLY A O 1
#

pLDDT: mean 84.1, std 19.73, range [24.7, 98.81]

Sequence (309 aa):
MSYALKVAGKVHGIHLELNVVSTPAEGRYTHGTIDLMDLKLIPADEIPDTSKLDAPKPFGVGVCALGGEAAFQYVVKVIQLVMDRQIDATVTNALSKEAINMAGHHYSGHTEIYADYTGTPKYTMMLAHGDLRVVHVSTHVSLREACDRVKKDRVLDCIRIANEGCKALGIKEPKIGVAGLNPHCGENGMFGWEEVEEIQPAIEAAMAEGIIIPEKKPTPPDTVFSKALGGWYDIVVAMYHDQGHIPLKVKGFVYNREEKHWEAVEGVNVTLGLPMCQRGPWHRHRPCRQRPFQRAELGQCHRLCHPYG

Foldseek 3Di:
DVLVQLLCCLPPVQHAAEDEDCAPVSDPPDPRYDHDDDPCLQDPVNQPRQSPPNHRDDSPPPQAQSLLVVLLVVLVVVLVCLVVVRDLDDADADDDCRNVVNVVHNDPGSLRSLCVSLVQPDKWKWKDDPLEIETELEEPDPLVVLLVSLAQVSLLSRLVLQQLLVVLQVNVQFAEAEAASFAVNCVVVVTHCSQVHGVLNSLVVNVVVVRHHPVSGHDGLVCRLVCSVVVNGSYYYHSYHCSRVVSNQVVQWDQDPVVRGTPGQDMAMDMTRRPSSRDDHPPPDDDSGHDRPDCPVVVVVVVVPDPPD

Radius of gyration: 22.18 Å; chains: 1; bounding box: 49×57×60 Å

Secondary structure (DSSP, 8-state):
-HHHHHHHHHHH----EEEEESSGGG----TTEEEEE----S-GGGS---TTSSS-------S-HHHHHHHHHHHHHHHHHHHTTS-S--------HHHHHHTT---SSHHHHHHHHTT-S--EEEEEETTEEEEES--SS-HHHHHHT--HHHHHHHHHHHHHHHHHTT-SS-BEEEB-SSGGGGTTTTS-SHIIIIIHHHHHHHHHTT-B-TTSSPBPHHHHHHHHHTTS-SEEEESSHHHHHHHHHHHHEEEETTTTEEEEE--EEEEESSGGGGSS---SS------SS-TTTHHHHHTTSS---

InterPro domains:
  IPR005255 PdxA family [PF04166] (63-279)
  IPR005255 PdxA family [PTHR30004] (63-283)

Organism: NCBI:txid1009370